Protein AF-A0A0H3WTI4-F1 (afdb_monomer)

pLDDT: mean 83.19, std 16.56, range [25.73, 97.19]

Secondary structure (DSSP, 8-state):
------SS--SSS---S---S--S-EEEE-GGG--EEEEEEEEEEE-TT--EEEEEEEEEE---HHHHHHHHHHHHHH-HHHHTSTT-EEEEEETTEEEEEEHHHHHHHTT-HHHHHHHHHHHHHT-EEE-SSSEEEEE-S-S--SSSSEE--EEEEEE-STT--HHHHHHHHHHH-EEEE-EEEEEEETTEEEEEEESS-SSEEEETTTEEEETT-EEEE-TT--S--EE--TTTEEE----

Organism: NCBI:txid656179

Foldseek 3Di:
DDDDWDDADPQAFDDPDPDDDDSHFQEDADQLFAKAWDWKWWAWDADPVRWIKIKIKTKMFGRFLLSVLVVQVVVLVVCVVQVVFQAKWKWKDFWSGTDTDGNVVSCQLSVDSVSVQVSQQVSQQSDKGDQPDFWIKGFDGRQDPDRDRMGITMIMTGTPDPPDDLVNSLSSQLSVQKTWGWTWMWIDDPPDRIHIHISADSAWECDVNRGTDGFFTKMFGSNPPDNDTDMDDPVRIDGRHHD

Radius of gyration: 18.24 Å; Cα contacts (8 Å, |Δi|>4): 514; chains: 1; bounding box: 46×40×50 Å

Nearest PDB structures (foldseek):
  7cxv-assembly1_B-2  TM=5.991E-01  e=2.637E+00  Saccharothrix mutabilis subsp. capreolus
  5zlz-assembly1_I  TM=3.098E-01  e=1.586E+00  Homo sapiens
  7wh3-assembly1_A  TM=2.129E-01  e=7.292E+00  Homo sapiens
  1zup-assembly1_B  TM=2.269E-01  e=4.385E+00  Thermotoga maritima
  1zup-assembly1_A  TM=1.344E-01  e=2.103E+00  Thermotoga maritima

Mean predicted aligned error: 7.22 Å

Sequence (243 aa):
MNGREAVTTKYWLRHESGEKEDDEAELINDPRLAGSFIDGAISTRRTPNDLIFADVRMEMLVARAEKTIAVAQSLREQYPDYANHPDFFMTFVYERMGLPVNGVNLDQMFSSPGAFLDNINFLWNEYRVGLGYYYQMASTKAILETFDNEATPHWSFMQVQEGASEQDMIEAVRSRQYILMHQAIGVMAPGLKMKLHTSGGDYYINHPEFGHIPGGLTYVDLRSWNGETRDFTKADVRKVDAM

Structure (mmCIF, N/CA/C/O backbone):
data_AF-A0A0H3WTI4-F1
#
_entry.id   AF-A0A0H3WTI4-F1
#
loop_
_atom_site.group_PDB
_atom_site.id
_atom_site.type_symbol
_atom_site.label_atom_id
_atom_site.label_alt_id
_atom_site.label_comp_id
_atom_site.label_asym_id
_atom_site.label_entity_id
_atom_site.label_seq_id
_atom_site.pdbx_PDB_ins_code
_atom_site.Cartn_x
_atom_site.Cartn_y
_atom_site.Cartn_z
_atom_site.occupancy
_atom_site.B_iso_or_equiv
_atom_site.auth_seq_id
_atom_site.auth_comp_id
_atom_site.auth_asym_id
_atom_site.auth_atom_id
_atom_site.pdbx_PDB_model_num
ATOM 1 N N . MET A 1 1 ? -30.136 -4.048 -2.741 1.00 26.05 1 MET A N 1
ATOM 2 C CA . MET A 1 1 ? -29.586 -3.124 -3.758 1.00 26.05 1 MET A CA 1
ATOM 3 C C . MET A 1 1 ? -28.085 -3.096 -3.577 1.00 26.05 1 MET A C 1
ATOM 5 O O . MET A 1 1 ? -27.629 -2.885 -2.462 1.00 26.05 1 MET A O 1
ATOM 9 N N . ASN A 1 2 ? -27.363 -3.420 -4.646 1.00 25.73 2 ASN A N 1
ATOM 10 C CA . ASN A 1 2 ? -25.933 -3.712 -4.646 1.00 25.73 2 ASN A CA 1
ATOM 11 C C . ASN A 1 2 ? -25.120 -2.452 -4.331 1.00 25.73 2 ASN A C 1
ATOM 13 O O . ASN A 1 2 ? -25.182 -1.476 -5.081 1.00 25.73 2 ASN A O 1
ATOM 17 N N . GLY A 1 3 ? -24.374 -2.482 -3.225 1.00 27.22 3 GLY A N 1
ATOM 18 C CA . GLY A 1 3 ? -23.384 -1.462 -2.906 1.00 27.22 3 GLY A CA 1
ATOM 19 C C . GLY A 1 3 ? -22.296 -1.484 -3.972 1.00 27.22 3 GLY A C 1
ATOM 20 O O . GLY A 1 3 ? -21.630 -2.499 -4.166 1.00 27.22 3 GLY A O 1
ATOM 21 N N . ARG A 1 4 ? -22.153 -0.379 -4.706 1.00 30.39 4 ARG A N 1
ATOM 22 C CA . ARG A 1 4 ? -21.010 -0.164 -5.591 1.00 30.39 4 ARG A CA 1
ATOM 23 C C . ARG A 1 4 ? -19.761 -0.089 -4.719 1.00 30.39 4 ARG A C 1
ATOM 25 O O . ARG A 1 4 ? -19.525 0.918 -4.063 1.00 30.39 4 ARG A O 1
ATOM 32 N N . GLU A 1 5 ? -18.989 -1.167 -4.706 1.00 35.56 5 GLU A N 1
ATOM 33 C CA . GLU A 1 5 ? -17.585 -1.123 -4.310 1.00 35.56 5 GLU A CA 1
ATOM 34 C C . GLU A 1 5 ? -16.838 -0.076 -5.141 1.00 35.56 5 GLU A C 1
ATOM 36 O O . GLU A 1 5 ? -17.125 0.099 -6.330 1.00 35.56 5 GLU A O 1
ATOM 41 N N . ALA A 1 6 ? -15.878 0.596 -4.510 1.00 33.88 6 ALA A N 1
ATOM 42 C CA . ALA A 1 6 ? -15.072 1.634 -5.128 1.00 33.88 6 ALA A CA 1
ATOM 43 C C . ALA A 1 6 ? -14.446 1.167 -6.455 1.00 33.88 6 ALA A C 1
ATOM 45 O O . ALA A 1 6 ? -13.897 0.069 -6.580 1.00 33.88 6 ALA A O 1
ATOM 46 N N . VAL A 1 7 ? -14.565 2.036 -7.456 1.00 36.88 7 VAL A N 1
ATOM 47 C CA . VAL A 1 7 ? -13.944 1.929 -8.775 1.00 36.88 7 VAL A CA 1
ATOM 48 C C . VAL A 1 7 ? -12.554 2.555 -8.670 1.00 36.88 7 VAL A C 1
ATOM 50 O O . VAL A 1 7 ? -12.352 3.670 -9.123 1.00 36.88 7 VAL A O 1
ATOM 53 N N . THR A 1 8 ? -11.614 1.852 -8.039 1.00 34.62 8 THR A N 1
ATOM 54 C CA . THR A 1 8 ? -10.167 2.090 -8.189 1.00 34.62 8 THR A CA 1
ATOM 55 C C . THR A 1 8 ? -9.409 0.867 -7.666 1.00 34.62 8 THR A C 1
ATOM 57 O O . THR A 1 8 ? -9.433 0.541 -6.485 1.00 34.62 8 THR A O 1
ATOM 60 N N . THR A 1 9 ? -8.812 0.147 -8.617 1.00 37.41 9 THR A N 1
ATOM 61 C CA . THR A 1 9 ? -7.956 -1.047 -8.490 1.00 37.41 9 THR A CA 1
ATOM 62 C C . THR A 1 9 ? -8.565 -2.285 -7.821 1.00 37.41 9 THR A C 1
ATOM 64 O O . THR A 1 9 ? -8.111 -2.772 -6.791 1.00 37.41 9 THR A O 1
ATOM 67 N N . LYS A 1 10 ? -9.537 -2.886 -8.515 1.00 41.91 10 LYS A N 1
ATOM 68 C CA . LYS A 1 10 ? -10.051 -4.244 -8.259 1.00 41.91 10 LYS A CA 1
ATOM 69 C C . LYS A 1 10 ? -9.268 -5.376 -8.949 1.00 41.91 10 LYS A C 1
ATOM 71 O O . LYS A 1 10 ? -9.747 -6.500 -8.977 1.00 41.91 10 LYS A O 1
ATOM 76 N N . TYR A 1 11 ? -8.089 -5.111 -9.510 1.00 42.81 11 TYR A N 1
ATOM 77 C CA . TYR A 1 11 ? -7.438 -6.073 -10.411 1.00 42.81 11 TYR A CA 1
ATOM 78 C C . TYR A 1 11 ? -6.665 -7.213 -9.728 1.00 42.81 11 TYR A C 1
ATOM 80 O O . TYR A 1 11 ? -6.433 -8.222 -10.373 1.00 42.81 11 TYR A O 1
ATOM 88 N N . TRP A 1 12 ? -6.296 -7.102 -8.445 1.00 42.56 12 TRP A N 1
ATOM 89 C CA . TRP A 1 12 ? -5.323 -8.039 -7.848 1.00 42.56 12 TRP A CA 1
ATOM 90 C C . TRP A 1 12 ? -5.841 -8.875 -6.673 1.00 42.56 12 TRP A C 1
ATOM 92 O O . TRP A 1 12 ? -5.170 -9.813 -6.263 1.00 42.56 12 TRP A O 1
ATOM 102 N N . LEU A 1 13 ? -7.001 -8.536 -6.092 1.00 39.81 13 LEU A N 1
ATOM 103 C CA . LEU A 1 13 ? -7.432 -9.098 -4.797 1.00 39.81 13 LEU A CA 1
ATOM 104 C C . LEU A 1 13 ? -8.893 -9.570 -4.737 1.00 39.81 13 LEU A C 1
ATOM 106 O O . LEU A 1 13 ? -9.380 -9.894 -3.656 1.00 39.81 13 LEU A O 1
ATOM 110 N N . ARG A 1 14 ? -9.602 -9.653 -5.871 1.00 38.50 14 ARG A N 1
ATOM 111 C CA . ARG A 1 14 ? -10.904 -10.338 -5.940 1.00 38.50 14 ARG A CA 1
ATOM 112 C C . ARG A 1 14 ? -10.985 -11.284 -7.131 1.00 38.50 14 ARG A C 1
ATOM 114 O O . ARG A 1 14 ? -11.235 -10.866 -8.255 1.00 38.50 14 ARG A O 1
ATOM 121 N N . HIS A 1 15 ? -10.897 -12.574 -6.826 1.00 37.62 15 HIS A N 1
ATOM 122 C CA . HIS A 1 15 ? -11.603 -13.609 -7.569 1.00 37.62 15 HIS A CA 1
ATOM 123 C C . HIS A 1 15 ? -13.108 -13.459 -7.299 1.00 37.62 15 HIS A C 1
ATOM 125 O O . HIS A 1 15 ? -13.590 -13.895 -6.259 1.00 37.62 15 HIS A O 1
ATOM 131 N N . GLU A 1 16 ? -13.858 -12.861 -8.224 1.00 33.47 16 GLU A N 1
ATOM 132 C CA . GLU A 1 16 ? -15.328 -13.002 -8.268 1.00 33.47 16 GLU A CA 1
ATOM 133 C C . GLU A 1 16 ? -15.874 -13.247 -9.688 1.00 33.47 16 GLU A C 1
ATOM 135 O O . GLU A 1 16 ? -17.064 -13.078 -9.946 1.00 33.47 16 GLU A O 1
ATOM 140 N N . SER A 1 17 ? -15.047 -13.732 -10.614 1.00 33.94 17 SER A N 1
ATOM 141 C CA . SER A 1 17 ? -15.527 -14.312 -11.871 1.00 33.94 17 SER A CA 1
ATOM 142 C C . SER A 1 17 ? -14.872 -15.667 -12.080 1.00 33.94 17 SER A C 1
ATOM 144 O O . SER A 1 17 ? -13.652 -15.778 -12.127 1.00 33.94 17 SER A O 1
ATOM 146 N N . GLY A 1 18 ? -15.702 -16.708 -12.141 1.00 31.86 18 GLY A N 1
ATOM 147 C CA . GLY A 1 18 ? -15.306 -18.105 -12.295 1.00 31.86 18 GLY A CA 1
ATOM 148 C C . GLY A 1 18 ? -14.770 -18.464 -13.682 1.00 31.86 18 GLY A C 1
ATOM 149 O O . GLY A 1 18 ? -15.210 -19.460 -14.250 1.00 31.86 18 GLY A O 1
ATOM 150 N N . GLU A 1 19 ? -13.822 -17.692 -14.204 1.00 32.91 19 GLU A N 1
ATOM 151 C CA . GLU A 1 19 ? -12.951 -18.127 -15.293 1.00 32.91 19 GLU A CA 1
ATOM 152 C C . GLU A 1 19 ? -11.635 -18.607 -14.675 1.00 32.91 19 GLU A C 1
ATOM 154 O O . GLU A 1 19 ? -11.004 -17.929 -13.866 1.00 32.91 19 GLU A O 1
ATOM 159 N N . LYS A 1 20 ? -11.324 -19.874 -14.943 1.00 37.66 20 LYS A N 1
ATOM 160 C CA . LYS A 1 20 ? -10.177 -20.595 -14.403 1.00 37.66 20 LYS A CA 1
ATOM 161 C C . LYS A 1 20 ? -8.982 -20.408 -15.338 1.00 37.66 20 LYS A C 1
ATOM 163 O O . LYS A 1 20 ? -9.140 -20.621 -16.534 1.00 37.66 20 LYS A O 1
ATOM 168 N N . GLU A 1 21 ? -7.831 -20.171 -14.707 1.00 37.53 21 GLU A N 1
ATOM 169 C CA . GLU A 1 21 ? -6.447 -20.292 -15.202 1.00 37.53 21 GLU A CA 1
ATOM 170 C C . GLU A 1 21 ? -5.834 -19.031 -15.870 1.00 37.53 21 GLU A C 1
ATOM 172 O O . GLU A 1 21 ? -6.265 -18.611 -16.936 1.00 37.53 21 GLU A O 1
ATOM 177 N N . ASP A 1 22 ? -4.777 -18.499 -15.214 1.00 42.22 22 ASP A N 1
ATOM 178 C CA . ASP A 1 22 ? -3.713 -17.570 -15.681 1.00 42.22 22 ASP A CA 1
ATOM 179 C C . ASP A 1 22 ? -3.732 -16.031 -15.421 1.00 42.22 22 ASP A C 1
ATOM 181 O O . ASP A 1 22 ? -2.954 -15.308 -16.043 1.00 42.22 22 ASP A O 1
ATOM 185 N N . ASP A 1 23 ? -4.455 -15.510 -14.418 1.00 53.94 23 ASP A N 1
ATOM 186 C CA . ASP A 1 23 ? -4.454 -14.055 -14.088 1.00 53.94 23 ASP A CA 1
ATOM 187 C C . ASP A 1 23 ? -3.520 -13.611 -12.931 1.00 53.94 23 ASP A C 1
ATOM 189 O O . ASP A 1 23 ? -3.558 -12.463 -12.479 1.00 53.94 23 ASP A O 1
ATOM 193 N N . GLU A 1 24 ? -2.646 -14.484 -12.428 1.00 68.06 24 GLU A N 1
ATOM 194 C CA . GLU A 1 24 ? -1.677 -14.109 -11.385 1.00 68.06 24 GLU A CA 1
ATOM 195 C C . GLU A 1 24 ? -0.446 -13.413 -11.987 1.00 68.06 24 GLU A C 1
ATOM 197 O O . GLU A 1 24 ? 0.113 -13.869 -12.986 1.00 68.06 24 GLU A O 1
ATOM 202 N N . ALA A 1 25 ? 0.029 -12.324 -11.371 1.00 81.88 25 ALA A N 1
ATOM 203 C CA . ALA A 1 25 ? 1.293 -11.715 -11.781 1.00 81.88 25 ALA A CA 1
ATOM 204 C C . ALA A 1 25 ? 2.462 -12.678 -11.519 1.00 81.88 25 ALA A C 1
ATOM 206 O O . ALA A 1 25 ? 2.526 -13.361 -10.508 1.00 81.88 25 ALA A O 1
ATOM 207 N N . GLU A 1 26 ? 3.450 -12.712 -12.401 1.00 90.81 26 GLU A N 1
ATOM 208 C CA . GLU A 1 26 ? 4.740 -13.311 -12.074 1.00 90.81 26 GLU A CA 1
ATOM 209 C C . GLU A 1 26 ? 5.409 -12.473 -10.975 1.00 90.81 26 GLU A C 1
ATOM 211 O O . GLU A 1 26 ? 5.764 -11.311 -11.200 1.00 90.81 26 GLU A O 1
ATOM 216 N N . LEU A 1 27 ? 5.550 -13.048 -9.778 1.00 90.50 27 LEU A N 1
ATOM 217 C CA . LEU A 1 27 ? 6.219 -12.394 -8.659 1.00 90.50 27 LEU A CA 1
ATOM 218 C C . LEU A 1 27 ? 7.727 -12.526 -8.785 1.00 90.50 27 LEU A C 1
ATOM 220 O O . LEU A 1 27 ? 8.260 -13.607 -9.015 1.00 90.50 27 LEU A O 1
ATOM 224 N N . ILE A 1 28 ? 8.413 -11.411 -8.582 1.00 93.88 28 ILE A N 1
ATOM 225 C CA . ILE A 1 28 ? 9.867 -11.346 -8.586 1.00 93.88 28 ILE A CA 1
ATOM 226 C C . ILE A 1 28 ? 10.272 -10.639 -7.300 1.00 93.88 28 ILE A C 1
ATOM 228 O O . ILE A 1 28 ? 9.919 -9.479 -7.085 1.00 93.88 28 ILE A O 1
ATOM 232 N N . ASN A 1 29 ? 10.997 -11.329 -6.422 1.00 92.75 29 ASN A N 1
ATOM 233 C CA . ASN A 1 29 ? 11.579 -10.681 -5.255 1.00 92.75 29 ASN A CA 1
ATOM 234 C C . ASN A 1 29 ? 12.624 -9.666 -5.730 1.00 92.75 29 ASN A C 1
ATOM 236 O O . ASN A 1 29 ? 13.602 -10.035 -6.383 1.00 92.75 29 ASN A O 1
ATOM 240 N N . ASP A 1 30 ? 12.425 -8.396 -5.385 1.00 94.06 30 ASP A N 1
ATOM 241 C CA . ASP A 1 30 ? 13.381 -7.338 -5.686 1.00 94.06 30 ASP A CA 1
ATOM 242 C C . ASP A 1 30 ? 13.909 -6.724 -4.382 1.00 94.06 30 ASP A C 1
ATOM 244 O O . ASP A 1 30 ? 13.257 -5.862 -3.781 1.00 94.06 30 ASP A O 1
ATOM 248 N N . PRO A 1 31 ? 15.126 -7.103 -3.941 1.00 89.88 31 PRO A N 1
ATOM 249 C CA . PRO A 1 31 ? 15.744 -6.561 -2.731 1.00 89.88 31 PRO A CA 1
ATOM 250 C C . PRO A 1 31 ? 15.907 -5.037 -2.750 1.00 89.88 31 PRO A C 1
ATOM 252 O O . PRO A 1 31 ? 16.092 -4.409 -1.704 1.00 89.88 31 PRO A O 1
ATOM 255 N N . ARG A 1 32 ? 15.842 -4.398 -3.926 1.00 92.56 32 ARG A N 1
ATOM 256 C CA . ARG A 1 32 ? 15.880 -2.937 -4.040 1.00 92.56 32 ARG A CA 1
ATOM 257 C C . ARG A 1 32 ? 14.624 -2.294 -3.446 1.00 92.56 32 ARG A C 1
ATOM 259 O O . ARG A 1 32 ? 14.723 -1.146 -3.017 1.00 92.56 32 ARG A O 1
ATOM 266 N N . LEU A 1 33 ? 13.514 -3.021 -3.360 1.00 90.81 33 LEU A N 1
ATOM 267 C CA . LEU A 1 33 ? 12.232 -2.572 -2.811 1.00 90.81 33 LEU A CA 1
ATOM 268 C C . LEU A 1 33 ? 11.988 -3.067 -1.380 1.00 90.81 33 LEU A C 1
ATOM 270 O O . LEU A 1 33 ? 10.887 -2.913 -0.866 1.00 90.81 33 LEU A O 1
ATOM 274 N N . ALA A 1 34 ? 12.989 -3.668 -0.727 1.00 84.19 34 ALA A N 1
ATOM 275 C CA . ALA A 1 34 ? 12.849 -4.147 0.642 1.00 84.19 34 ALA A CA 1
ATOM 276 C C . ALA A 1 34 ? 12.345 -3.033 1.576 1.00 84.19 34 ALA A C 1
ATOM 278 O O . ALA A 1 34 ? 12.888 -1.925 1.593 1.00 84.19 34 ALA A O 1
ATOM 279 N N . GLY A 1 35 ? 11.326 -3.366 2.364 1.00 81.94 35 GLY A N 1
ATOM 280 C CA . GLY A 1 35 ? 10.704 -2.472 3.326 1.00 81.94 35 GLY A CA 1
ATOM 281 C C . GLY A 1 35 ? 10.396 -3.187 4.633 1.00 81.94 35 GLY A C 1
ATOM 282 O O . GLY A 1 35 ? 10.358 -4.418 4.692 1.00 81.94 35 GLY A O 1
ATOM 283 N N . SER A 1 36 ? 10.196 -2.420 5.699 1.00 85.62 36 SER A N 1
ATOM 284 C CA . SER A 1 36 ? 9.897 -2.966 7.025 1.00 85.62 36 SER A CA 1
ATOM 285 C C . SER A 1 36 ? 9.077 -1.994 7.854 1.00 85.62 36 SER A C 1
ATOM 287 O O . SER A 1 36 ? 9.247 -0.786 7.735 1.00 85.62 36 SER A O 1
ATOM 289 N N . PHE A 1 37 ? 8.245 -2.521 8.745 1.00 88.81 37 PHE A N 1
ATOM 290 C CA . PHE A 1 37 ? 7.564 -1.720 9.759 1.00 88.81 37 PHE A CA 1
ATOM 291 C C . PHE A 1 37 ? 8.565 -0.971 10.651 1.00 88.81 37 PHE A C 1
ATOM 293 O O . PHE A 1 37 ? 9.556 -1.568 11.084 1.00 88.81 37 PHE A O 1
ATOM 300 N N . ILE A 1 38 ? 8.280 0.297 10.947 1.00 91.50 38 ILE A N 1
ATOM 301 C CA . ILE A 1 38 ? 9.016 1.107 11.924 1.00 91.50 38 ILE A CA 1
ATOM 302 C C . ILE A 1 38 ? 8.147 1.307 13.160 1.00 91.50 38 ILE A C 1
ATOM 304 O O . ILE A 1 38 ? 8.499 0.843 14.244 1.00 91.50 38 ILE A O 1
ATOM 308 N N . ASP A 1 39 ? 7.008 1.969 12.972 1.00 93.12 39 ASP A N 1
ATOM 309 C CA . ASP A 1 39 ? 6.106 2.390 14.035 1.00 93.12 39 ASP A CA 1
ATOM 310 C C . ASP A 1 39 ? 4.680 2.576 13.493 1.00 93.12 39 ASP A C 1
ATOM 312 O O . ASP A 1 39 ? 4.436 2.591 12.285 1.00 93.12 39 ASP A O 1
ATOM 316 N N . GLY A 1 40 ? 3.704 2.700 14.380 1.00 94.31 40 GLY A N 1
ATOM 317 C CA . GLY A 1 40 ? 2.340 3.026 14.008 1.00 94.31 40 GLY A CA 1
ATOM 318 C C . GLY A 1 40 ? 1.422 3.078 15.214 1.00 94.31 40 GLY A C 1
ATOM 319 O O . GLY A 1 40 ? 1.765 2.638 16.306 1.00 94.31 40 GLY A O 1
ATOM 320 N N . ALA A 1 41 ? 0.228 3.611 15.006 1.00 96.38 41 ALA A N 1
ATOM 321 C CA . ALA A 1 41 ? -0.771 3.735 16.051 1.00 96.38 41 ALA A CA 1
ATOM 322 C C . ALA A 1 41 ? -2.178 3.665 15.469 1.00 96.38 41 ALA A C 1
ATOM 324 O O . ALA A 1 41 ? -2.416 4.023 14.311 1.00 96.38 41 ALA A O 1
ATOM 325 N N . ILE A 1 42 ? -3.118 3.266 16.318 1.00 97.19 42 ILE A N 1
ATOM 326 C CA . ILE A 1 42 ? -4.547 3.419 16.080 1.00 97.19 42 ILE A CA 1
ATOM 327 C C . ILE A 1 42 ? -5.125 4.333 17.154 1.00 97.19 42 ILE A C 1
ATOM 329 O O . ILE A 1 42 ? -4.858 4.181 18.347 1.00 97.19 42 ILE A O 1
ATOM 333 N N . SER A 1 43 ? -5.906 5.312 16.721 1.00 96.06 43 SER A N 1
ATOM 334 C CA . SER A 1 43 ? -6.545 6.278 17.609 1.00 96.06 43 SER A CA 1
ATOM 335 C C . SER A 1 43 ? -8.015 6.419 17.279 1.00 96.06 43 SER A C 1
ATOM 337 O O . SER A 1 43 ? -8.416 6.331 16.123 1.00 96.06 43 SER A O 1
ATOM 339 N N . THR A 1 44 ? -8.820 6.654 18.304 1.00 94.38 44 THR A N 1
ATOM 340 C CA . THR A 1 44 ? -10.246 6.939 18.158 1.00 94.38 44 THR A CA 1
ATOM 341 C C . THR A 1 44 ? -10.496 8.415 18.380 1.00 94.38 44 THR A C 1
ATOM 343 O O . THR A 1 44 ? -9.997 8.988 19.351 1.00 94.38 44 THR A O 1
ATOM 346 N N . ARG A 1 45 ? -11.327 9.032 17.543 1.00 92.19 45 ARG A N 1
ATOM 347 C CA . ARG A 1 45 ? -11.782 10.407 17.766 1.00 92.19 45 ARG A CA 1
ATOM 348 C C . ARG A 1 45 ? -13.270 10.550 17.506 1.00 92.19 45 ARG A C 1
ATOM 350 O O . ARG A 1 45 ? -13.824 9.923 16.607 1.00 92.19 45 ARG A O 1
ATOM 357 N N . ARG A 1 46 ? -13.893 11.444 18.269 1.00 90.12 46 ARG A N 1
ATOM 358 C CA . ARG A 1 46 ? -15.260 11.914 18.039 1.00 90.12 46 ARG A CA 1
ATOM 359 C C . ARG A 1 46 ? -15.215 13.340 17.514 1.00 90.12 46 ARG A C 1
ATOM 361 O O . ARG A 1 46 ? -14.425 14.159 17.982 1.00 90.12 46 ARG A O 1
ATOM 368 N N . THR A 1 47 ? -16.031 13.632 16.513 1.00 87.25 4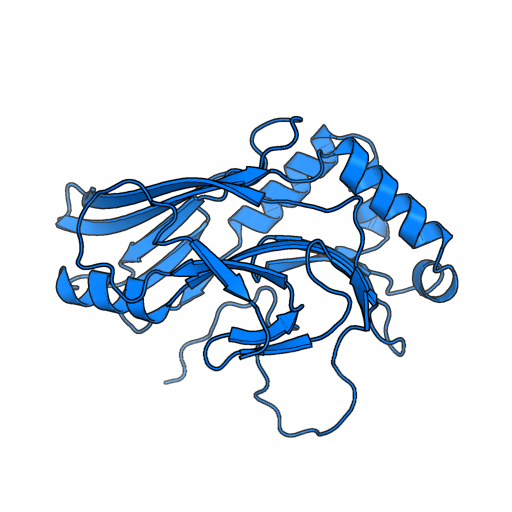7 THR A N 1
ATOM 369 C CA . THR A 1 47 ? -16.202 15.008 16.020 1.00 87.25 47 THR A CA 1
ATOM 370 C C . THR A 1 47 ? -17.206 15.771 16.888 1.00 87.25 47 THR A C 1
ATOM 372 O O . THR A 1 47 ? -17.946 15.148 17.647 1.00 87.25 47 THR A O 1
ATOM 375 N N . PRO A 1 48 ? -17.303 17.109 16.759 1.00 86.56 48 PRO A N 1
ATOM 376 C CA . PRO A 1 48 ? -18.331 17.888 17.454 1.00 86.56 48 PRO A CA 1
ATOM 377 C C . PRO A 1 48 ? -19.777 17.443 17.170 1.00 86.56 48 PRO A C 1
ATOM 379 O O . PRO A 1 48 ? -20.654 17.698 17.986 1.00 86.56 48 PRO A O 1
ATOM 382 N N . ASN A 1 49 ? -20.013 16.754 16.047 1.00 85.31 49 ASN A N 1
ATOM 383 C CA . ASN A 1 49 ? -21.318 16.205 15.660 1.00 85.31 49 ASN A CA 1
ATOM 384 C C . ASN A 1 49 ? -21.497 14.736 16.098 1.00 85.31 49 ASN A C 1
ATOM 386 O O . ASN A 1 49 ? -22.294 14.016 15.508 1.00 85.31 49 ASN A O 1
ATOM 390 N N . ASP A 1 50 ? -20.703 14.274 17.068 1.00 85.25 50 ASP A N 1
ATOM 391 C CA . ASP A 1 50 ? -20.680 12.905 17.609 1.00 85.25 50 ASP A CA 1
ATOM 392 C C . ASP A 1 50 ? -20.402 11.785 16.586 1.00 85.25 50 ASP A C 1
ATOM 394 O O . ASP A 1 50 ? -20.602 10.606 16.862 1.00 85.25 50 ASP A O 1
ATOM 398 N N . LEU A 1 51 ? -19.871 12.127 15.406 1.00 88.69 51 LEU A N 1
ATOM 399 C CA . LEU A 1 51 ? -19.385 11.119 14.460 1.00 88.69 51 LEU A CA 1
ATOM 400 C C . LEU A 1 51 ? -18.097 10.485 14.990 1.00 88.69 51 LEU A C 1
ATOM 402 O O . LEU A 1 51 ? -17.171 11.213 15.377 1.00 88.69 51 LEU A O 1
ATOM 406 N N . ILE A 1 52 ? -18.033 9.155 14.956 1.00 90.19 52 ILE A N 1
ATOM 407 C CA . ILE A 1 52 ? -16.931 8.351 15.498 1.00 90.19 52 ILE A CA 1
ATOM 408 C C . ILE A 1 52 ? -16.000 7.921 14.362 1.00 90.19 52 ILE A C 1
ATOM 410 O O . ILE A 1 52 ? -16.452 7.414 13.335 1.00 90.19 52 ILE A O 1
ATOM 414 N N . PHE A 1 53 ? -14.695 8.101 14.563 1.00 93.75 53 PHE A N 1
ATOM 415 C CA . PHE A 1 53 ? -13.644 7.702 13.631 1.00 93.75 53 PHE A CA 1
ATOM 416 C C . PHE A 1 53 ? -12.587 6.864 14.343 1.00 93.75 53 PHE A C 1
ATOM 418 O O . PHE A 1 53 ? -12.257 7.137 15.500 1.00 93.75 53 PHE A O 1
ATOM 425 N N . ALA A 1 54 ? -11.997 5.925 13.606 1.00 96.44 54 ALA A N 1
ATOM 426 C CA . ALA A 1 54 ? -10.713 5.331 13.953 1.00 96.44 54 ALA A CA 1
ATOM 427 C C . ALA A 1 54 ? -9.676 5.757 12.912 1.00 96.44 54 ALA A C 1
ATOM 429 O O . ALA A 1 54 ? -9.895 5.576 11.719 1.00 96.44 54 ALA A O 1
ATOM 430 N N . ASP A 1 55 ? -8.557 6.321 13.342 1.00 95.94 55 ASP A N 1
ATOM 431 C CA . ASP A 1 55 ? -7.452 6.699 12.470 1.00 95.94 55 ASP A CA 1
ATOM 432 C C . ASP A 1 55 ? -6.278 5.756 12.717 1.00 95.94 55 ASP A C 1
ATOM 434 O O . ASP A 1 55 ? -5.825 5.602 13.854 1.00 95.94 55 ASP A O 1
ATOM 438 N N . VAL A 1 56 ? -5.782 5.147 11.644 1.00 94.62 56 VAL A N 1
ATOM 439 C CA . VAL A 1 56 ? -4.584 4.312 11.643 1.00 94.62 56 VAL A CA 1
ATOM 440 C C . VAL A 1 56 ? -3.457 5.080 10.973 1.00 94.62 56 VAL A C 1
ATOM 442 O O . VAL A 1 56 ? -3.560 5.461 9.805 1.00 94.62 56 VAL A O 1
ATOM 445 N N . ARG A 1 57 ? -2.366 5.275 11.710 1.00 94.00 57 ARG A N 1
ATOM 446 C CA . ARG A 1 57 ? -1.080 5.732 11.182 1.00 94.00 57 ARG A CA 1
ATOM 447 C C . ARG A 1 57 ? -0.123 4.558 11.166 1.00 94.00 57 ARG A C 1
ATOM 449 O O . ARG A 1 57 ? -0.001 3.848 12.160 1.00 94.00 57 ARG A O 1
ATOM 456 N N . MET A 1 58 ? 0.603 4.427 10.074 1.00 91.38 58 MET A N 1
ATOM 457 C CA . MET A 1 58 ? 1.720 3.508 9.953 1.00 91.38 58 MET A CA 1
ATOM 458 C C . MET A 1 58 ? 2.940 4.264 9.458 1.00 91.38 58 MET A C 1
ATOM 460 O O . MET A 1 58 ? 2.811 5.257 8.751 1.00 91.38 58 MET A O 1
ATOM 464 N N . GLU A 1 59 ? 4.108 3.766 9.814 1.00 91.44 59 GLU A N 1
ATOM 465 C CA . GLU A 1 59 ? 5.400 4.224 9.343 1.00 91.44 59 GLU A CA 1
ATOM 466 C C . GLU A 1 59 ? 6.213 2.994 8.954 1.00 91.44 59 GLU A C 1
ATOM 468 O O . GLU A 1 59 ? 6.339 2.025 9.714 1.00 91.44 59 GLU A O 1
ATOM 473 N N . MET A 1 60 ? 6.717 2.995 7.728 1.00 89.75 60 MET A N 1
ATOM 474 C CA . MET A 1 60 ? 7.464 1.874 7.183 1.00 89.75 60 MET A CA 1
ATOM 475 C C . MET A 1 60 ? 8.648 2.356 6.360 1.00 89.75 60 MET A C 1
ATOM 477 O O . MET A 1 60 ? 8.546 3.320 5.605 1.00 89.75 60 MET A O 1
ATOM 481 N N . LEU A 1 61 ? 9.756 1.626 6.460 1.00 90.00 61 LEU A N 1
ATOM 482 C CA . LEU A 1 61 ? 10.866 1.777 5.538 1.00 90.00 61 LEU A CA 1
ATOM 483 C C . LEU A 1 61 ? 10.419 1.324 4.151 1.00 90.00 61 LEU A C 1
ATOM 485 O O . LEU A 1 61 ? 9.843 0.243 4.002 1.00 90.00 61 LEU A O 1
ATOM 489 N N . VAL A 1 62 ? 10.722 2.136 3.148 1.00 90.75 62 VAL A N 1
ATOM 490 C CA . VAL A 1 62 ? 10.497 1.863 1.724 1.00 90.75 62 VAL A CA 1
ATOM 491 C C . VAL A 1 62 ? 11.703 2.318 0.910 1.00 90.75 62 VAL A C 1
ATOM 493 O O . VAL A 1 62 ? 12.552 3.087 1.366 1.00 90.75 62 VAL A O 1
ATOM 496 N N . ALA A 1 63 ? 11.790 1.882 -0.342 1.00 91.56 63 ALA A N 1
ATOM 497 C CA . ALA A 1 63 ? 12.684 2.510 -1.296 1.00 91.56 63 ALA A CA 1
ATOM 498 C C . ALA A 1 63 ? 12.277 3.978 -1.508 1.00 91.56 63 ALA A C 1
ATOM 500 O O . ALA A 1 63 ? 11.152 4.258 -1.926 1.00 91.56 63 ALA A O 1
ATOM 501 N N . ARG A 1 64 ? 13.226 4.898 -1.280 1.00 90.62 64 ARG A N 1
ATOM 502 C CA . ARG A 1 64 ? 13.086 6.329 -1.602 1.00 90.62 64 ARG A CA 1
ATOM 503 C C . ARG A 1 64 ? 12.685 6.557 -3.061 1.00 90.62 64 ARG A C 1
ATOM 505 O O . ARG A 1 64 ? 12.922 5.698 -3.919 1.00 90.62 64 ARG A O 1
ATOM 512 N N . ALA A 1 65 ? 12.160 7.740 -3.358 1.00 91.31 65 ALA A N 1
ATOM 513 C CA . ALA A 1 65 ? 11.669 8.105 -4.684 1.00 91.31 65 ALA A CA 1
ATOM 514 C C . ALA A 1 65 ? 12.696 7.870 -5.802 1.00 91.31 65 ALA A C 1
ATOM 516 O O . ALA A 1 65 ? 12.383 7.189 -6.774 1.00 91.31 65 ALA A O 1
ATOM 517 N N . GLU A 1 66 ? 13.946 8.323 -5.647 1.00 92.19 66 GLU A N 1
ATOM 518 C CA . GLU A 1 66 ? 14.989 8.135 -6.668 1.00 92.19 66 GLU A CA 1
ATOM 519 C C . GLU A 1 66 ? 15.255 6.657 -6.937 1.00 92.19 66 GLU A C 1
ATOM 521 O O . GLU A 1 66 ? 15.461 6.250 -8.078 1.00 92.19 66 GLU A O 1
ATOM 526 N N . LYS A 1 67 ? 15.257 5.840 -5.878 1.00 93.12 67 LYS A N 1
ATOM 527 C CA . LYS A 1 67 ? 15.495 4.401 -5.996 1.00 93.12 67 LYS A CA 1
ATOM 528 C C . LYS A 1 67 ? 14.315 3.730 -6.691 1.00 93.12 67 LYS A C 1
ATOM 530 O O . LYS A 1 67 ? 14.535 2.900 -7.562 1.00 93.12 67 LYS A O 1
ATOM 535 N N . THR A 1 68 ? 13.091 4.119 -6.349 1.00 93.56 68 THR A N 1
ATOM 536 C CA . THR A 1 68 ? 11.868 3.598 -6.970 1.00 93.56 68 THR A CA 1
ATOM 537 C C . THR A 1 68 ? 11.799 3.965 -8.454 1.00 93.56 68 THR A C 1
ATOM 539 O O . THR A 1 68 ? 11.548 3.089 -9.278 1.00 93.56 68 THR A O 1
ATOM 542 N N . ILE A 1 69 ? 12.121 5.212 -8.818 1.00 94.44 69 ILE A N 1
ATOM 543 C CA . ILE A 1 69 ? 12.226 5.663 -10.216 1.00 94.44 69 ILE A CA 1
ATOM 544 C C . ILE A 1 69 ? 13.309 4.874 -10.959 1.00 94.44 69 ILE A C 1
ATOM 546 O O . ILE A 1 69 ? 13.050 4.356 -12.041 1.00 94.44 69 ILE A O 1
ATOM 550 N N . ALA A 1 70 ? 14.504 4.733 -10.378 1.00 94.94 70 ALA A N 1
ATOM 551 C CA . ALA A 1 70 ? 15.604 4.008 -11.013 1.00 94.94 70 ALA A CA 1
ATOM 552 C C . ALA A 1 70 ? 15.277 2.522 -11.230 1.00 94.94 70 ALA A C 1
ATOM 554 O O . ALA A 1 70 ? 15.601 1.964 -12.278 1.00 94.94 70 ALA A O 1
ATOM 555 N N . VAL A 1 71 ? 14.606 1.877 -10.266 1.00 95.38 71 VAL A N 1
ATOM 556 C CA . VAL A 1 71 ? 14.083 0.515 -10.446 1.00 95.38 71 VAL A CA 1
ATOM 557 C C . VAL A 1 71 ? 13.077 0.513 -11.589 1.00 95.38 71 VAL A C 1
ATOM 559 O O . VAL A 1 71 ? 13.253 -0.254 -12.526 1.00 95.38 71 VAL A O 1
ATOM 562 N N . ALA A 1 72 ? 12.082 1.401 -11.571 1.00 95.06 72 ALA A N 1
ATOM 563 C CA . ALA A 1 72 ? 11.048 1.459 -12.599 1.00 95.06 72 ALA A CA 1
ATOM 564 C C . ALA A 1 72 ? 11.616 1.635 -14.022 1.00 95.06 72 ALA A C 1
ATOM 566 O O . ALA A 1 72 ? 11.232 0.909 -14.939 1.00 95.06 72 ALA A O 1
ATOM 567 N N . GLN A 1 73 ? 12.580 2.540 -14.194 1.00 94.38 73 GLN A N 1
ATOM 568 C CA . GLN A 1 73 ? 13.295 2.745 -15.457 1.00 94.38 73 GLN A CA 1
ATOM 569 C C . GLN A 1 73 ? 14.068 1.491 -15.880 1.00 94.38 73 GLN A C 1
ATOM 571 O O . GLN A 1 73 ? 13.932 1.042 -17.016 1.00 94.38 73 GLN A O 1
ATOM 576 N N . SER A 1 74 ? 14.793 0.864 -14.949 1.00 95.44 74 SER A N 1
ATOM 577 C CA . SER A 1 74 ? 15.496 -0.399 -15.196 1.00 95.44 74 SER A CA 1
ATOM 578 C C . SER A 1 74 ? 14.546 -1.523 -15.624 1.00 95.44 74 SER A C 1
ATOM 580 O O . SER A 1 74 ? 14.906 -2.304 -16.500 1.00 95.44 74 SER A O 1
ATOM 582 N N . LEU A 1 75 ? 13.333 -1.603 -15.063 1.00 94.31 75 LEU A N 1
ATOM 583 C CA . LEU A 1 75 ? 12.336 -2.594 -15.485 1.00 94.31 75 LEU A CA 1
ATOM 584 C C . LEU A 1 75 ? 11.818 -2.306 -16.900 1.00 94.31 75 LEU A C 1
ATOM 586 O O . LEU A 1 75 ? 11.667 -3.234 -17.691 1.00 94.31 75 LEU A O 1
ATOM 590 N N . ARG A 1 76 ? 11.583 -1.035 -17.250 1.00 91.62 76 ARG A N 1
ATOM 591 C CA . ARG A 1 76 ? 11.176 -0.635 -18.610 1.00 91.62 76 ARG A CA 1
ATOM 592 C C . ARG A 1 76 ? 12.221 -1.044 -19.654 1.00 91.62 76 ARG A C 1
ATOM 594 O O . ARG A 1 76 ? 11.852 -1.501 -20.730 1.00 91.62 76 ARG A O 1
ATOM 601 N N . GLU A 1 77 ? 13.505 -0.920 -19.327 1.00 93.62 77 GLU A N 1
ATOM 602 C CA . GLU A 1 77 ? 14.612 -1.365 -20.186 1.00 93.62 77 GLU A CA 1
ATOM 603 C C . GLU A 1 77 ? 14.743 -2.894 -20.235 1.00 93.62 77 GLU A C 1
ATOM 605 O O . GLU A 1 77 ? 15.012 -3.462 -21.293 1.00 93.62 77 GLU A O 1
ATOM 610 N N . GLN A 1 78 ? 14.535 -3.568 -19.101 1.00 95.69 78 GLN A N 1
ATOM 611 C CA . GLN A 1 78 ? 14.628 -5.025 -18.981 1.00 95.69 78 GLN A CA 1
ATOM 612 C C . GLN A 1 78 ? 13.506 -5.759 -19.731 1.00 95.69 78 GLN A C 1
ATOM 614 O O . GLN A 1 78 ? 13.717 -6.882 -20.191 1.00 95.69 78 GLN A O 1
ATOM 619 N N . TYR A 1 79 ? 12.327 -5.145 -19.857 1.00 94.81 79 TYR A N 1
ATOM 620 C CA . TYR A 1 79 ? 11.139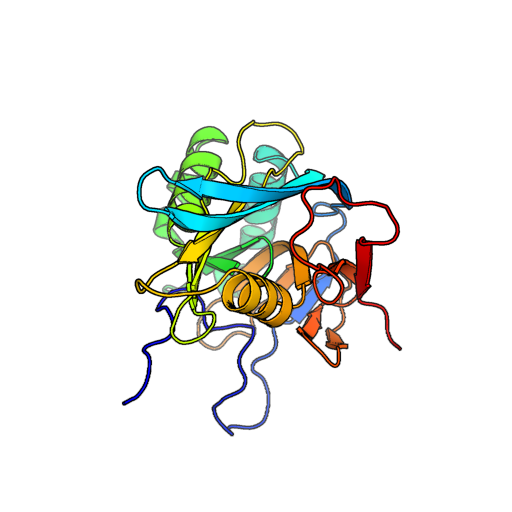 -5.744 -20.471 1.00 94.81 79 TYR A CA 1
ATOM 621 C C . TYR A 1 79 ? 10.686 -4.977 -21.726 1.00 94.81 79 TYR A C 1
ATOM 623 O O . TYR A 1 79 ? 9.587 -4.409 -21.741 1.00 94.81 79 TYR A O 1
ATOM 631 N N . PRO A 1 80 ? 11.488 -4.970 -22.810 1.00 93.69 80 PRO A N 1
ATOM 632 C CA . PRO A 1 80 ? 11.176 -4.210 -24.021 1.00 93.69 80 PRO A CA 1
ATOM 633 C C . PRO A 1 80 ? 9.878 -4.674 -24.697 1.00 93.69 80 PRO A C 1
ATOM 635 O O . PRO A 1 80 ? 9.171 -3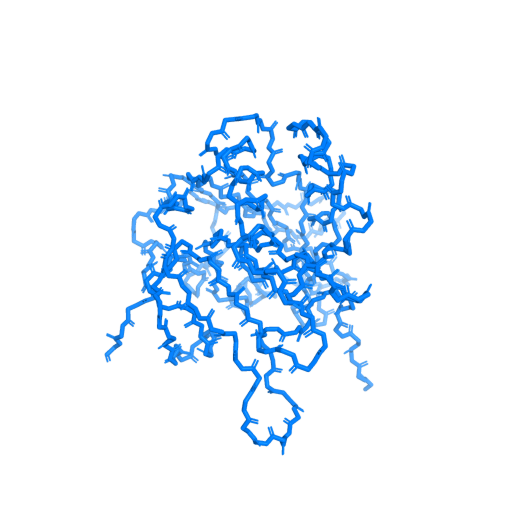.852 -25.274 1.00 93.69 80 PRO A O 1
ATOM 638 N N . ASP A 1 81 ? 9.521 -5.956 -24.579 1.00 93.06 81 ASP A N 1
ATOM 639 C CA . ASP A 1 81 ? 8.272 -6.503 -25.130 1.00 93.06 81 ASP A CA 1
ATOM 640 C C . ASP A 1 81 ? 7.023 -5.879 -24.485 1.00 93.06 81 ASP A C 1
ATOM 642 O O . ASP A 1 81 ? 5.983 -5.758 -25.128 1.00 93.06 81 ASP A O 1
ATOM 646 N N . TYR A 1 82 ? 7.139 -5.421 -23.234 1.00 92.00 82 TYR A N 1
ATOM 647 C CA . TYR A 1 82 ? 6.090 -4.676 -22.540 1.00 92.00 82 TYR A CA 1
ATOM 648 C C . TYR A 1 82 ? 6.184 -3.194 -22.891 1.00 92.00 82 TYR A C 1
ATOM 650 O O . TYR A 1 82 ? 5.190 -2.592 -23.282 1.00 92.00 82 TYR A O 1
ATOM 658 N N . ALA A 1 83 ? 7.380 -2.607 -22.779 1.00 88.12 83 ALA A N 1
ATOM 659 C CA . ALA A 1 83 ? 7.597 -1.169 -22.938 1.00 88.12 83 ALA A CA 1
ATOM 660 C C . ALA A 1 83 ? 7.289 -0.641 -24.350 1.00 88.12 83 ALA A C 1
ATOM 662 O O . ALA A 1 83 ? 6.968 0.537 -24.501 1.00 88.12 83 ALA A O 1
ATOM 663 N N . ASN A 1 84 ? 7.386 -1.496 -25.371 1.00 89.25 84 ASN A N 1
ATOM 664 C CA . ASN A 1 84 ? 7.054 -1.159 -26.756 1.00 89.25 84 ASN A CA 1
ATOM 665 C C . ASN A 1 84 ? 5.569 -1.386 -27.099 1.00 89.25 84 ASN A C 1
ATOM 667 O O . ASN A 1 84 ? 5.147 -1.052 -28.207 1.00 89.25 84 ASN A O 1
ATOM 671 N N . HIS A 1 85 ? 4.776 -1.958 -26.187 1.00 88.69 85 HIS A N 1
ATOM 672 C CA . HIS A 1 85 ? 3.346 -2.155 -26.399 1.00 88.69 85 HIS A CA 1
ATOM 673 C C . HIS A 1 85 ? 2.599 -0.806 -26.306 1.00 88.69 85 HIS A C 1
ATOM 675 O O . HIS A 1 85 ? 2.872 -0.028 -25.390 1.00 88.69 85 HIS A O 1
ATOM 681 N N . PRO A 1 86 ? 1.634 -0.506 -27.202 1.00 84.38 86 PRO A N 1
ATOM 682 C CA . PRO A 1 86 ? 0.908 0.773 -27.194 1.00 84.38 86 PRO A CA 1
ATOM 683 C C . PRO A 1 86 ? 0.136 1.030 -25.891 1.00 84.38 86 PRO A C 1
ATOM 685 O O . PRO A 1 86 ? 0.040 2.169 -25.446 1.00 84.38 86 PRO A O 1
ATOM 688 N N . ASP A 1 87 ? -0.356 -0.037 -25.260 1.00 84.69 87 ASP A N 1
ATOM 689 C CA . ASP A 1 87 ? -1.080 -0.003 -23.983 1.00 84.69 87 ASP A CA 1
ATOM 690 C C . ASP A 1 87 ? -0.210 -0.487 -22.807 1.00 84.69 87 ASP A C 1
ATOM 692 O O . ASP A 1 87 ? -0.614 -1.347 -22.024 1.00 84.69 87 ASP A O 1
ATOM 696 N N . PHE A 1 88 ? 1.029 0.001 -22.722 1.00 86.62 88 PHE A N 1
ATOM 697 C CA . PHE A 1 88 ? 1.942 -0.295 -21.616 1.00 86.62 88 PHE A CA 1
ATOM 698 C C . PHE A 1 88 ? 1.578 0.477 -20.340 1.00 86.62 88 PHE A C 1
ATOM 700 O O . PHE A 1 88 ? 1.368 1.695 -20.358 1.00 86.62 88 PHE A O 1
ATOM 707 N N . PHE A 1 89 ? 1.603 -0.226 -19.207 1.00 88.19 89 PHE A N 1
ATOM 708 C CA . PHE A 1 89 ? 1.434 0.354 -17.880 1.00 88.19 89 PHE A CA 1
ATOM 709 C C . PHE A 1 89 ? 2.563 -0.071 -16.947 1.00 88.19 89 PHE A C 1
ATOM 711 O O . PHE A 1 89 ? 2.975 -1.235 -16.922 1.00 88.19 89 PHE A O 1
ATOM 718 N N . MET A 1 90 ? 2.975 0.860 -16.090 1.00 90.62 90 MET A N 1
ATOM 719 C CA . MET A 1 90 ? 3.661 0.511 -14.851 1.00 90.62 90 MET A CA 1
ATOM 720 C C . MET A 1 90 ? 2.707 0.643 -13.678 1.00 90.62 90 MET A C 1
ATOM 722 O O . MET A 1 90 ? 1.947 1.600 -13.598 1.00 90.62 90 MET A O 1
ATOM 726 N N . THR A 1 91 ? 2.744 -0.317 -12.763 1.00 90.12 91 THR A N 1
ATOM 727 C CA . THR A 1 91 ? 1.907 -0.302 -11.561 1.00 90.12 91 THR A CA 1
ATOM 728 C C . THR A 1 91 ? 2.777 -0.087 -10.337 1.00 90.12 91 THR A C 1
ATOM 730 O O . THR A 1 91 ? 3.658 -0.895 -10.078 1.00 90.12 91 THR A O 1
ATOM 733 N N . PHE A 1 92 ? 2.520 0.956 -9.555 1.00 90.88 92 PHE A N 1
ATOM 734 C CA . PHE A 1 92 ? 3.167 1.146 -8.254 1.00 90.88 92 PHE A CA 1
ATOM 735 C C . PHE A 1 92 ? 2.249 0.620 -7.166 1.00 90.88 92 PHE A C 1
ATOM 737 O O . PHE A 1 92 ? 1.095 1.023 -7.096 1.00 90.88 92 PHE A O 1
ATOM 744 N N . VAL A 1 93 ? 2.720 -0.300 -6.337 1.00 88.44 93 VAL A N 1
ATOM 745 C CA . VAL A 1 93 ? 1.891 -0.902 -5.295 1.00 88.44 93 VAL A CA 1
ATOM 746 C C . VAL A 1 93 ? 2.328 -0.386 -3.943 1.00 88.44 93 VAL A C 1
ATOM 748 O O . VAL A 1 93 ? 3.499 -0.510 -3.586 1.00 88.44 93 VAL A O 1
ATOM 751 N N . TYR A 1 94 ? 1.357 0.135 -3.201 1.00 85.00 94 TYR A N 1
ATOM 752 C CA . TYR A 1 94 ? 1.464 0.411 -1.780 1.00 85.00 94 TYR A CA 1
ATOM 753 C C . TYR A 1 94 ? 0.291 -0.282 -1.081 1.00 85.00 94 TYR A C 1
ATOM 755 O O . TYR A 1 94 ? -0.866 -0.072 -1.444 1.00 85.00 94 TYR A O 1
ATOM 763 N N . GLU A 1 95 ? 0.580 -1.143 -0.104 1.00 80.62 95 GLU A N 1
ATOM 764 C CA . GLU A 1 95 ? -0.432 -1.991 0.550 1.00 80.62 95 GLU A CA 1
ATOM 765 C C . GLU A 1 95 ? -1.124 -2.959 -0.447 1.00 80.62 95 GLU A C 1
ATOM 767 O O . GLU A 1 95 ? -0.460 -3.777 -1.088 1.00 80.62 95 GLU A O 1
ATOM 772 N N . ARG A 1 96 ? -2.454 -2.913 -0.562 1.00 70.38 96 ARG A N 1
ATOM 773 C CA . ARG A 1 96 ? -3.291 -3.679 -1.497 1.00 70.38 96 ARG A CA 1
ATOM 774 C C . ARG A 1 96 ? -3.595 -2.850 -2.749 1.00 70.38 96 ARG A C 1
ATOM 776 O O . ARG A 1 96 ? -4.155 -3.376 -3.710 1.00 70.38 96 ARG A O 1
ATOM 783 N N . MET A 1 97 ? -3.247 -1.563 -2.749 1.00 71.88 97 MET A N 1
ATOM 784 C CA . MET A 1 97 ? -3.533 -0.648 -3.841 1.00 71.88 97 MET A CA 1
ATOM 785 C C . MET A 1 97 ? -2.432 -0.710 -4.898 1.00 71.88 97 MET A C 1
ATOM 787 O O . MET A 1 97 ? -1.302 -0.294 -4.659 1.00 71.88 97 MET A O 1
ATOM 791 N N . GLY A 1 98 ? -2.780 -1.186 -6.092 1.00 76.81 98 GLY A N 1
ATOM 792 C CA . GLY A 1 98 ? -1.979 -0.959 -7.292 1.00 76.81 98 GLY A CA 1
ATOM 793 C C . GLY A 1 98 ? -2.347 0.371 -7.947 1.00 76.81 98 GLY A C 1
ATOM 794 O O . GLY A 1 98 ? -3.525 0.678 -8.123 1.00 76.81 98 GLY A O 1
ATOM 795 N N . LEU A 1 99 ? -1.344 1.148 -8.324 1.00 78.12 99 LEU A N 1
ATOM 796 C CA . LEU A 1 99 ? -1.458 2.442 -8.986 1.00 78.12 99 LEU A CA 1
ATOM 797 C C . LEU A 1 99 ? -0.982 2.296 -10.434 1.00 78.12 99 LEU A C 1
ATOM 799 O O . LEU A 1 99 ? 0.211 2.477 -10.692 1.00 78.12 99 LEU A O 1
ATOM 803 N N . PRO A 1 100 ? -1.859 1.899 -11.374 1.00 79.88 100 PRO 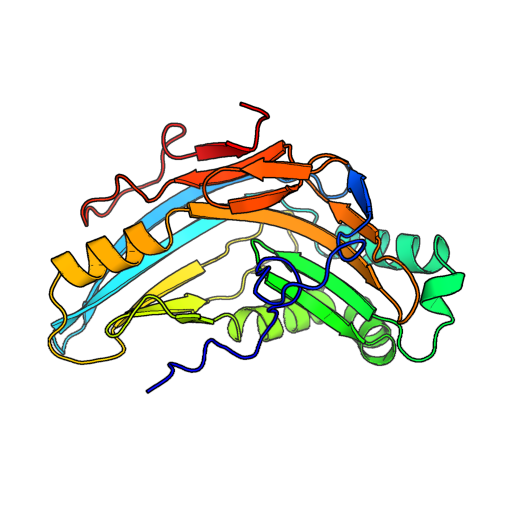A N 1
ATOM 804 C CA . PRO A 1 100 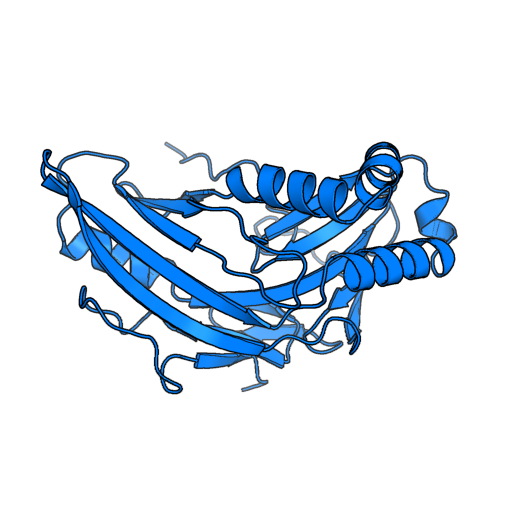? -1.481 1.767 -12.772 1.00 79.88 100 PRO A CA 1
ATOM 805 C C . PRO A 1 100 ? -1.300 3.152 -13.399 1.00 79.88 100 PRO A C 1
ATOM 807 O O . PRO A 1 100 ? -2.198 3.992 -13.373 1.00 79.88 100 PRO A O 1
ATOM 810 N N . VAL A 1 101 ? -0.139 3.375 -14.002 1.00 78.12 101 VAL A N 1
ATOM 811 C CA . VAL A 1 101 ? 0.229 4.605 -14.696 1.00 78.12 101 VAL A CA 1
ATOM 812 C C . VAL A 1 101 ? 0.594 4.246 -16.132 1.00 78.12 101 VAL A C 1
ATOM 814 O O . VAL A 1 101 ? 1.486 3.434 -16.382 1.00 78.12 101 VAL A O 1
ATOM 817 N N . ASN A 1 102 ? -0.139 4.828 -17.081 1.00 77.50 102 ASN A N 1
ATOM 818 C CA . ASN A 1 102 ? 0.096 4.635 -18.511 1.00 77.50 102 ASN A CA 1
ATOM 819 C C . ASN A 1 102 ? 1.457 5.232 -18.911 1.00 77.50 102 ASN A C 1
ATOM 821 O O . ASN A 1 102 ? 1.831 6.291 -18.403 1.00 77.50 102 ASN A O 1
ATOM 825 N N . GLY A 1 103 ? 2.153 4.582 -19.849 1.00 68.00 103 GLY A N 1
ATOM 826 C CA . GLY A 1 103 ? 3.444 4.976 -20.416 1.00 68.00 103 GLY A CA 1
ATOM 827 C C . GLY A 1 103 ? 3.666 6.479 -20.616 1.00 68.00 103 GLY A C 1
ATOM 828 O O . GLY A 1 103 ? 4.694 6.995 -20.192 1.00 68.00 103 GLY A O 1
ATOM 829 N N . VAL A 1 104 ? 2.700 7.209 -21.184 1.00 61.59 104 VAL A N 1
ATOM 830 C CA . VAL A 1 104 ? 2.839 8.662 -21.442 1.00 61.59 104 VAL A CA 1
ATOM 831 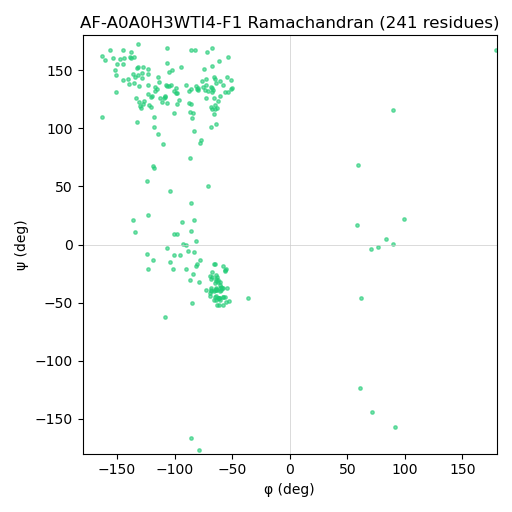C C . VAL A 1 104 ? 2.957 9.484 -20.149 1.00 61.59 104 VAL A C 1
ATOM 833 O O . VAL A 1 104 ? 3.685 10.472 -20.103 1.00 61.59 104 VAL A O 1
ATOM 836 N N . ASN A 1 105 ? 2.294 9.056 -19.075 1.00 77.50 105 ASN A N 1
ATOM 837 C CA . ASN A 1 105 ? 2.358 9.725 -17.774 1.00 77.50 105 ASN A CA 1
ATOM 838 C C . ASN A 1 105 ? 3.622 9.339 -16.985 1.00 77.50 105 ASN A C 1
ATOM 840 O O . ASN A 1 105 ? 3.998 10.050 -16.052 1.00 77.50 105 ASN A O 1
ATOM 844 N N . LEU A 1 106 ? 4.306 8.250 -17.363 1.00 83.62 106 LEU A N 1
ATOM 845 C CA . LEU A 1 106 ? 5.533 7.807 -16.695 1.00 83.62 106 LEU A CA 1
ATOM 846 C C . LEU A 1 106 ? 6.693 8.766 -16.925 1.00 83.62 106 LEU A C 1
ATOM 848 O O . LEU A 1 106 ? 7.445 9.029 -15.994 1.00 83.62 106 LEU A O 1
ATOM 852 N N . ASP A 1 107 ? 6.831 9.323 -18.128 1.00 85.38 107 ASP A N 1
ATOM 853 C CA . ASP A 1 107 ? 7.940 10.234 -18.427 1.00 85.38 107 ASP A CA 1
ATOM 854 C C . ASP A 1 107 ? 7.849 11.515 -17.577 1.00 85.38 107 ASP A C 1
ATOM 856 O O . ASP A 1 107 ? 8.854 11.989 -17.042 1.00 85.38 107 ASP A O 1
ATOM 860 N N . GLN A 1 108 ? 6.634 12.037 -17.362 1.00 86.62 108 GLN A N 1
ATOM 861 C CA . GLN A 1 108 ? 6.403 13.147 -16.434 1.00 86.62 108 GLN A CA 1
ATOM 862 C C . GLN A 1 108 ? 6.683 12.729 -14.988 1.00 86.62 108 GLN A C 1
ATOM 864 O O . GLN A 1 108 ? 7.383 13.438 -14.264 1.00 86.62 108 GLN A O 1
ATOM 869 N N . MET A 1 109 ? 6.151 11.583 -14.568 1.00 89.44 109 MET A N 1
ATOM 870 C CA . MET A 1 109 ? 6.320 11.056 -13.216 1.00 89.44 109 MET A CA 1
ATOM 871 C C . MET A 1 109 ? 7.796 10.807 -12.868 1.00 89.44 109 MET A C 1
ATOM 873 O O . MET A 1 109 ? 8.211 11.067 -11.745 1.00 89.44 109 MET A O 1
ATOM 877 N N . PHE A 1 110 ? 8.611 10.364 -13.828 1.00 92.06 110 PHE A N 1
ATOM 878 C CA . PHE A 1 110 ? 10.039 10.075 -13.643 1.00 92.06 110 PHE A CA 1
ATOM 879 C C . PHE A 1 110 ? 10.952 11.274 -13.909 1.00 92.06 110 PHE A C 1
ATOM 881 O O . PHE A 1 110 ? 12.167 11.158 -13.751 1.00 92.06 110 PHE A O 1
ATOM 888 N N . SER A 1 111 ? 10.397 12.431 -14.285 1.00 91.69 111 SER A N 1
ATOM 889 C CA . SER A 1 111 ? 11.179 13.644 -14.553 1.00 91.69 111 SER A CA 1
ATOM 890 C C . SER A 1 111 ? 11.900 14.178 -13.311 1.00 91.69 111 SER A C 1
ATOM 892 O O . SER A 1 111 ? 12.957 14.798 -13.423 1.00 91.69 111 SER A O 1
ATOM 894 N N . SER A 1 112 ? 11.340 13.945 -12.120 1.00 93.00 112 SER A N 1
ATOM 895 C CA . SER A 1 112 ? 11.960 14.283 -10.841 1.00 93.00 112 SER A CA 1
ATOM 896 C C . SER A 1 112 ? 11.337 13.487 -9.685 1.00 93.00 112 SER A C 1
ATOM 898 O O . SER A 1 112 ? 10.183 13.067 -9.786 1.00 93.00 112 SER A O 1
ATOM 900 N N . PRO A 1 113 ? 12.044 13.345 -8.548 1.00 93.12 113 PRO A N 1
ATOM 901 C CA . PRO A 1 113 ? 11.476 12.783 -7.322 1.00 93.12 113 PRO A CA 1
ATOM 902 C C . PRO A 1 113 ? 10.202 13.500 -6.860 1.00 93.12 113 PRO A C 1
ATOM 904 O O . PRO A 1 113 ? 9.269 12.847 -6.408 1.00 93.12 113 PRO A O 1
ATOM 907 N N . GLY A 1 114 ? 10.136 14.830 -7.007 1.00 94.12 114 GLY A N 1
ATOM 908 C CA . GLY A 1 114 ? 8.955 15.617 -6.633 1.00 94.12 114 GLY A CA 1
ATOM 909 C C . GLY A 1 114 ? 7.735 15.251 -7.473 1.00 94.12 114 GLY A C 1
ATOM 910 O O . GLY A 1 114 ? 6.686 14.934 -6.926 1.00 94.12 114 GLY A O 1
ATOM 911 N N . ALA A 1 115 ? 7.903 15.178 -8.797 1.00 92.44 115 ALA A N 1
ATOM 912 C CA . ALA A 1 115 ? 6.831 14.758 -9.698 1.00 92.44 115 ALA A CA 1
ATOM 913 C C . ALA A 1 115 ? 6.344 13.330 -9.394 1.00 92.44 115 ALA A C 1
ATOM 915 O O . ALA A 1 115 ? 5.144 13.061 -9.463 1.00 92.44 115 ALA A O 1
ATOM 916 N N . PHE A 1 116 ? 7.253 12.420 -9.033 1.00 92.69 116 PHE A N 1
ATOM 917 C CA . PHE A 1 116 ? 6.899 11.067 -8.611 1.00 92.69 116 PHE A CA 1
ATOM 918 C C . PHE A 1 116 ? 6.050 11.076 -7.332 1.00 92.69 116 PHE A C 1
ATOM 920 O O . PHE A 1 116 ? 4.967 10.489 -7.321 1.00 92.69 116 PHE A O 1
ATOM 927 N N . LEU A 1 117 ? 6.510 11.773 -6.286 1.00 92.19 117 LEU A N 1
ATOM 928 C CA . LEU A 1 117 ? 5.788 11.932 -5.018 1.00 92.19 117 LEU A CA 1
ATOM 929 C C . LEU A 1 117 ? 4.388 12.507 -5.234 1.00 92.19 117 LEU A C 1
ATOM 931 O O . LEU A 1 117 ? 3.416 11.935 -4.745 1.00 92.19 117 LEU A O 1
ATOM 935 N N . ASP A 1 118 ? 4.281 13.599 -5.992 1.00 90.81 118 ASP A N 1
ATOM 936 C CA . ASP A 1 118 ? 3.011 14.275 -6.262 1.00 90.81 118 ASP A CA 1
ATOM 937 C C . ASP A 1 118 ? 2.005 13.328 -6.924 1.00 90.81 118 ASP A C 1
ATOM 939 O O . ASP A 1 118 ? 0.854 13.250 -6.497 1.00 90.81 118 ASP A O 1
ATOM 943 N N . ASN A 1 119 ? 2.442 12.552 -7.922 1.00 89.56 119 ASN A N 1
ATOM 944 C CA . ASN A 1 119 ? 1.575 11.598 -8.615 1.00 89.56 119 ASN A CA 1
ATOM 945 C C . ASN A 1 119 ? 1.174 10.416 -7.722 1.00 89.56 119 ASN A C 1
ATOM 947 O O . ASN A 1 119 ? -0.002 10.055 -7.691 1.00 89.56 119 ASN A O 1
ATOM 951 N N . ILE A 1 120 ? 2.113 9.826 -6.971 1.00 89.25 120 ILE A N 1
ATOM 952 C CA . ILE A 1 120 ? 1.796 8.733 -6.038 1.00 89.25 120 ILE A CA 1
ATOM 953 C C . ILE A 1 120 ? 0.815 9.206 -4.968 1.00 89.25 120 ILE A C 1
ATOM 955 O O . ILE A 1 120 ? -0.179 8.531 -4.715 1.00 89.25 120 ILE A O 1
ATOM 959 N N . ASN A 1 121 ? 1.051 10.373 -4.370 1.00 90.81 121 ASN A N 1
ATOM 960 C CA . ASN A 1 121 ? 0.186 10.920 -3.330 1.00 90.81 121 ASN A CA 1
ATOM 961 C C . ASN A 1 121 ? -1.183 11.338 -3.876 1.00 90.81 121 ASN A C 1
ATOM 963 O O . ASN A 1 121 ? -2.192 11.124 -3.206 1.00 90.81 121 ASN A O 1
ATOM 967 N N . PHE A 1 122 ? -1.239 11.893 -5.091 1.00 88.25 122 PHE A N 1
ATOM 968 C CA . PHE A 1 122 ? -2.499 12.181 -5.773 1.00 88.25 122 PHE A CA 1
ATOM 969 C C . PHE A 1 122 ? -3.332 10.908 -5.933 1.00 88.25 122 PHE A C 1
ATOM 971 O O . PHE A 1 122 ? -4.478 10.870 -5.496 1.00 88.25 122 PHE A O 1
ATOM 978 N N . LEU A 1 123 ? -2.739 9.844 -6.478 1.00 84.75 123 LEU A N 1
ATOM 979 C CA . LEU A 1 123 ? -3.438 8.575 -6.658 1.00 84.75 123 LEU A CA 1
ATOM 980 C C . LEU A 1 123 ? -3.804 7.926 -5.317 1.00 84.75 123 LEU A C 1
ATOM 982 O O . LEU A 1 123 ? -4.911 7.418 -5.165 1.00 84.75 123 LEU A O 1
ATOM 986 N N . TRP A 1 124 ? -2.916 7.983 -4.324 1.00 85.69 124 TRP A N 1
ATOM 987 C CA . TRP A 1 124 ? -3.173 7.471 -2.979 1.00 85.69 124 TRP A CA 1
ATOM 988 C C . TRP A 1 124 ? -4.391 8.127 -2.326 1.00 85.69 124 TRP A C 1
ATOM 990 O O . TRP A 1 124 ? -5.176 7.444 -1.669 1.00 85.69 124 TRP A O 1
ATOM 1000 N N . ASN A 1 125 ? -4.610 9.428 -2.533 1.00 86.19 125 ASN A N 1
ATOM 1001 C CA . ASN A 1 125 ? -5.756 10.151 -1.971 1.00 86.19 125 ASN A CA 1
ATOM 1002 C C . ASN A 1 125 ? -7.118 9.676 -2.511 1.00 86.19 125 ASN A C 1
ATOM 1004 O O . ASN A 1 125 ? -8.140 9.908 -1.857 1.00 86.19 125 ASN A O 1
ATOM 1008 N N . GLU A 1 126 ? -7.133 8.953 -3.634 1.00 84.75 126 GLU A N 1
ATOM 1009 C CA . GLU A 1 126 ? -8.327 8.324 -4.213 1.00 84.75 126 GLU A CA 1
ATOM 1010 C C . GLU A 1 126 ? -8.655 6.957 -3.583 1.00 84.75 126 GLU A C 1
ATOM 1012 O O . GLU A 1 126 ? -9.695 6.361 -3.870 1.00 84.75 126 GLU A O 1
ATOM 1017 N N . TYR A 1 127 ? -7.794 6.437 -2.703 1.00 82.00 127 TYR A N 1
ATOM 1018 C CA . TYR A 1 127 ? -7.984 5.140 -2.060 1.00 82.00 127 TYR A CA 1
ATOM 1019 C C . TYR A 1 127 ? -9.177 5.135 -1.095 1.00 82.00 127 TYR A C 1
ATOM 1021 O O . TYR A 1 127 ? -9.186 5.831 -0.071 1.00 82.00 127 TYR A O 1
ATOM 1029 N N . ARG A 1 128 ? -10.187 4.313 -1.397 1.00 85.19 128 ARG A N 1
ATOM 1030 C CA . ARG A 1 128 ? -11.393 4.119 -0.579 1.00 85.19 128 ARG A CA 1
ATOM 1031 C C . ARG A 1 128 ? -11.785 2.642 -0.551 1.00 85.19 128 ARG A C 1
ATOM 1033 O O . ARG A 1 128 ? -11.799 1.982 -1.586 1.00 85.19 128 ARG A O 1
ATOM 1040 N N . VAL A 1 129 ? -12.176 2.139 0.617 1.00 83.56 129 VAL A N 1
ATOM 1041 C CA . VAL A 1 129 ? -12.672 0.769 0.816 1.00 83.56 129 VAL A CA 1
ATOM 1042 C C . VAL A 1 129 ? -13.978 0.826 1.603 1.00 83.56 129 VAL A C 1
ATOM 1044 O O . VAL A 1 129 ? -14.012 1.368 2.701 1.00 83.56 129 VAL A O 1
ATOM 1047 N N . GLY A 1 130 ? -15.064 0.272 1.062 1.00 84.56 130 GLY A N 1
ATOM 1048 C CA . GLY A 1 130 ? -16.329 0.161 1.796 1.00 84.56 130 GLY A CA 1
ATOM 1049 C C . GLY A 1 130 ? -16.253 -0.928 2.868 1.00 84.56 130 GLY A C 1
ATOM 1050 O O . GLY A 1 130 ? -15.802 -2.033 2.577 1.00 84.56 130 GLY A O 1
ATOM 1051 N N . LEU A 1 131 ? -16.707 -0.631 4.088 1.00 86.19 131 LEU A N 1
ATOM 1052 C CA . LEU A 1 131 ? -16.663 -1.531 5.248 1.00 86.19 131 LEU A CA 1
ATOM 1053 C C . LEU A 1 131 ? -18.072 -1.729 5.824 1.00 86.19 131 LEU A C 1
ATOM 1055 O O . LEU A 1 131 ? -18.344 -1.477 6.996 1.00 86.19 131 LEU A O 1
ATOM 1059 N N . GLY A 1 132 ? -18.994 -2.148 4.956 1.00 81.44 132 GLY A N 1
ATOM 1060 C CA . GLY A 1 132 ? -20.408 -2.327 5.287 1.00 81.44 132 GLY A CA 1
ATOM 1061 C C . GLY A 1 132 ? -21.259 -1.082 5.025 1.00 81.44 132 GLY A C 1
ATOM 1062 O O . GLY A 1 132 ? -20.931 -0.252 4.180 1.00 81.44 132 GLY A O 1
ATOM 1063 N N . TYR A 1 133 ? -22.399 -0.987 5.717 1.00 82.12 133 TYR A N 1
ATOM 1064 C CA . TYR A 1 133 ? -23.382 0.085 5.507 1.00 82.12 133 TYR A CA 1
ATOM 1065 C C . TYR A 1 133 ? -22.994 1.413 6.167 1.00 82.12 133 TYR A C 1
ATOM 1067 O O . TYR A 1 133 ? -23.341 2.473 5.646 1.00 82.12 133 TYR A O 1
ATOM 1075 N N . TYR A 1 134 ? -22.292 1.349 7.301 1.00 86.69 134 TYR A N 1
ATOM 1076 C CA . TYR A 1 134 ? -22.052 2.503 8.170 1.00 86.69 134 TYR A CA 1
ATOM 1077 C C . TYR A 1 134 ? -20.666 3.118 8.025 1.00 86.69 134 TYR A C 1
ATOM 1079 O O . TYR A 1 134 ? -20.504 4.292 8.356 1.00 86.69 134 TYR A O 1
ATOM 1087 N N . TYR A 1 135 ? -19.686 2.371 7.510 1.00 90.94 135 TYR A N 1
ATOM 1088 C CA . TYR A 1 135 ? -18.293 2.802 7.479 1.00 90.94 135 TYR A CA 1
ATOM 1089 C C . TYR A 1 135 ? -17.626 2.599 6.122 1.00 90.94 135 TYR A C 1
ATOM 1091 O O . TYR A 1 135 ? -17.930 1.679 5.361 1.00 90.94 135 TYR A O 1
ATOM 1099 N N . GLN A 1 136 ? -16.644 3.454 5.863 1.00 91.56 136 GLN A N 1
ATOM 1100 C CA . GLN A 1 136 ? -15.640 3.276 4.823 1.00 91.56 136 GLN A CA 1
ATOM 1101 C C . GLN A 1 136 ? -14.253 3.533 5.410 1.00 91.56 136 GLN A C 1
ATOM 1103 O O . GLN A 1 136 ? -14.108 4.322 6.338 1.00 91.56 136 GLN A O 1
ATOM 1108 N N . MET A 1 137 ? -13.223 2.924 4.842 1.00 91.00 137 MET A N 1
ATOM 1109 C CA . MET A 1 137 ? -11.835 3.302 5.072 1.00 91.00 137 MET A CA 1
ATOM 1110 C C . MET A 1 137 ? -11.361 4.190 3.924 1.00 91.00 137 MET A C 1
ATOM 1112 O O . MET A 1 137 ? -11.597 3.885 2.756 1.00 91.00 137 MET A O 1
ATOM 1116 N N . ALA A 1 138 ? -10.688 5.285 4.250 1.00 90.62 138 ALA A N 1
ATOM 1117 C CA . ALA A 1 138 ? -10.167 6.248 3.291 1.00 90.62 138 ALA A CA 1
ATOM 1118 C C . ALA A 1 138 ? -8.730 6.624 3.641 1.00 90.62 138 ALA A C 1
ATOM 1120 O O . ALA A 1 138 ? -8.407 6.748 4.822 1.00 90.62 138 ALA A O 1
ATOM 1121 N N . SER A 1 139 ? -7.886 6.848 2.637 1.00 90.25 139 SER A N 1
ATOM 1122 C CA . SER A 1 139 ? -6.632 7.571 2.850 1.00 90.25 139 SER A CA 1
ATOM 1123 C C . SER A 1 139 ? -6.917 9.013 3.280 1.00 90.25 139 SER A C 1
ATOM 1125 O O . SER A 1 139 ? -7.845 9.651 2.777 1.00 90.25 139 SER A O 1
ATOM 1127 N N . THR A 1 140 ? -6.143 9.525 4.237 1.00 88.31 140 THR A N 1
ATOM 1128 C CA . THR A 1 140 ? -6.348 10.884 4.784 1.00 88.31 140 THR A CA 1
ATOM 1129 C C . THR A 1 140 ? -5.131 11.791 4.704 1.00 88.31 140 THR A C 1
ATOM 1131 O O . THR A 1 140 ? -5.252 12.986 4.978 1.00 88.31 140 THR A O 1
ATOM 1134 N N . LYS A 1 141 ? -3.976 11.253 4.313 1.00 88.69 141 LYS A N 1
ATOM 1135 C CA . LYS A 1 141 ? -2.743 12.006 4.081 1.00 88.69 141 LYS A CA 1
ATOM 1136 C C . LYS A 1 141 ? -1.951 11.408 2.926 1.00 88.69 141 LYS A C 1
ATOM 1138 O O . LYS A 1 141 ? -2.225 10.284 2.504 1.00 88.69 141 LYS A O 1
ATOM 1143 N N . ALA A 1 142 ? -0.953 12.167 2.476 1.00 86.06 142 ALA A N 1
ATOM 1144 C CA . ALA A 1 142 ? 0.110 11.673 1.614 1.00 86.06 142 ALA A CA 1
ATOM 1145 C C . ALA A 1 142 ? 0.735 10.400 2.207 1.00 86.06 142 ALA A C 1
ATOM 1147 O O . ALA A 1 142 ? 0.894 10.292 3.418 1.00 86.06 142 ALA A O 1
ATOM 1148 N N . ILE A 1 143 ? 1.067 9.445 1.343 1.00 87.56 143 ILE A N 1
ATOM 1149 C CA . ILE A 1 143 ? 1.777 8.221 1.727 1.00 87.56 143 ILE A CA 1
ATOM 1150 C C . ILE A 1 143 ? 3.294 8.430 1.723 1.00 87.56 143 ILE A C 1
ATOM 1152 O O . ILE A 1 143 ? 4.001 7.808 2.509 1.00 87.56 143 ILE A O 1
ATOM 1156 N N . LEU A 1 144 ? 3.792 9.311 0.853 1.00 87.56 144 LEU A N 1
ATOM 1157 C CA . LEU A 1 144 ? 5.192 9.718 0.785 1.00 87.56 144 LEU A CA 1
ATOM 1158 C C . LEU A 1 144 ? 5.281 11.200 1.163 1.00 87.56 144 LEU A C 1
ATOM 1160 O O . LEU A 1 144 ? 5.038 12.068 0.324 1.00 87.56 144 LEU A O 1
ATOM 1164 N N . GLU A 1 145 ? 5.564 11.493 2.431 1.00 82.81 145 GLU A N 1
ATOM 1165 C CA . GLU A 1 145 ? 5.640 12.874 2.939 1.00 82.81 145 GLU A CA 1
ATOM 1166 C C . GLU A 1 145 ? 7.011 13.528 2.698 1.00 82.81 145 GLU A C 1
ATOM 1168 O O . GLU A 1 145 ? 7.100 14.754 2.604 1.00 82.81 145 GLU A O 1
ATOM 1173 N N . THR A 1 146 ? 8.074 12.730 2.570 1.00 82.00 146 THR A N 1
ATOM 1174 C CA . THR A 1 146 ? 9.446 13.207 2.351 1.00 82.00 146 THR A CA 1
ATOM 1175 C C . THR A 1 146 ? 10.123 12.461 1.197 1.00 82.00 146 THR A C 1
ATOM 1177 O O . THR A 1 146 ? 9.595 11.491 0.652 1.00 82.00 146 THR A O 1
ATOM 1180 N N . PHE A 1 147 ? 11.315 12.924 0.809 1.00 83.12 147 PHE A N 1
ATOM 1181 C CA . PHE A 1 147 ? 12.184 12.228 -0.150 1.00 83.12 147 PHE A CA 1
ATOM 1182 C C . PHE A 1 147 ? 13.003 11.098 0.492 1.00 83.12 147 PHE A C 1
ATOM 1184 O O . PHE A 1 147 ? 13.839 10.482 -0.174 1.00 83.12 147 PHE A O 1
ATOM 1191 N N . ASP A 1 148 ? 12.795 10.839 1.782 1.00 86.19 148 ASP A N 1
ATOM 1192 C CA . ASP A 1 148 ? 13.546 9.836 2.519 1.00 86.19 148 ASP A CA 1
ATOM 1193 C C . ASP A 1 148 ? 13.019 8.422 2.233 1.00 86.19 148 ASP A C 1
ATOM 1195 O O . ASP A 1 148 ? 12.166 8.174 1.378 1.00 86.19 148 ASP A O 1
ATOM 1199 N N . ASN A 1 149 ? 13.603 7.441 2.908 1.00 87.94 149 ASN A N 1
ATOM 1200 C CA . ASN A 1 149 ? 13.288 6.024 2.766 1.00 87.94 149 ASN A CA 1
ATOM 1201 C C . ASN A 1 149 ? 12.112 5.593 3.655 1.00 87.94 149 ASN A C 1
ATOM 1203 O O . ASN A 1 149 ? 12.120 4.477 4.175 1.00 87.94 149 ASN A O 1
ATOM 1207 N N . GLU A 1 150 ? 11.120 6.463 3.824 1.00 88.75 150 GLU A N 1
ATOM 1208 C CA . GLU A 1 150 ? 9.986 6.273 4.725 1.00 88.75 150 GLU A CA 1
ATOM 1209 C C . GLU A 1 150 ? 8.669 6.553 3.995 1.00 88.75 150 GLU A C 1
ATOM 1211 O O . GLU A 1 150 ? 8.537 7.514 3.237 1.00 88.75 150 GLU A O 1
ATOM 1216 N N . ALA A 1 151 ? 7.689 5.681 4.218 1.00 87.94 151 ALA A N 1
ATOM 1217 C CA . ALA A 1 151 ? 6.304 5.899 3.841 1.00 87.94 151 ALA A CA 1
ATOM 1218 C C . ALA A 1 151 ? 5.457 5.934 5.107 1.00 87.94 151 ALA A C 1
ATOM 1220 O O . ALA A 1 151 ? 5.590 5.073 5.983 1.00 87.94 151 ALA A O 1
ATOM 1221 N N . THR A 1 152 ? 4.549 6.899 5.166 1.00 89.75 152 THR A N 1
ATOM 1222 C CA . THR A 1 152 ? 3.657 7.130 6.297 1.00 89.75 152 THR A CA 1
ATOM 1223 C C . THR A 1 152 ? 2.204 6.979 5.862 1.00 89.75 152 THR A C 1
ATOM 1225 O O . THR A 1 152 ? 1.464 7.956 5.794 1.00 89.75 152 THR A O 1
ATOM 1228 N N . PRO A 1 153 ? 1.730 5.775 5.496 1.00 89.25 153 PRO A N 1
ATOM 1229 C CA . PRO A 1 153 ? 0.347 5.648 5.083 1.00 89.25 153 PRO A CA 1
ATOM 1230 C C . PRO A 1 153 ? -0.599 5.895 6.268 1.00 89.25 153 PRO A C 1
ATOM 1232 O O . PRO A 1 153 ? -0.453 5.345 7.364 1.00 89.25 153 PRO A O 1
ATOM 1235 N N . HIS A 1 154 ? -1.594 6.742 6.012 1.00 91.69 154 HIS A N 1
ATOM 1236 C CA . HIS A 1 154 ? -2.637 7.117 6.956 1.00 91.69 154 HIS A CA 1
ATOM 1237 C C . HIS A 1 154 ? -4.007 6.732 6.412 1.00 91.69 154 HIS A C 1
ATOM 1239 O O . HIS A 1 154 ? -4.381 7.144 5.309 1.00 91.69 154 HIS A O 1
ATOM 1245 N N . TRP A 1 155 ? -4.777 6.016 7.226 1.00 92.44 155 TRP A N 1
ATOM 1246 C CA . TRP A 1 155 ? -6.154 5.648 6.927 1.00 92.44 155 TRP A CA 1
ATOM 1247 C C . TRP A 1 155 ? -7.096 6.132 8.019 1.00 92.44 155 TRP A C 1
ATOM 1249 O O . TRP A 1 155 ? -6.754 6.123 9.198 1.00 92.44 155 TRP A O 1
ATOM 1259 N N . SER A 1 156 ? -8.309 6.497 7.628 1.00 94.44 156 SER A N 1
ATOM 1260 C CA . SER A 1 156 ? -9.405 6.783 8.545 1.00 94.44 156 SER A CA 1
ATOM 1261 C C . SER A 1 156 ? -10.590 5.889 8.229 1.00 94.44 156 SER A C 1
ATOM 1263 O O . SER A 1 156 ? -11.024 5.799 7.079 1.00 94.44 156 SER A O 1
ATOM 1265 N N . PHE A 1 157 ? -11.113 5.240 9.259 1.00 94.75 157 PHE A N 1
ATOM 1266 C CA . PHE A 1 157 ? -12.391 4.551 9.266 1.00 94.75 157 PHE A CA 1
ATOM 1267 C C . PHE A 1 157 ? -13.457 5.604 9.541 1.00 94.75 157 PHE A C 1
ATOM 1269 O O . PHE A 1 157 ? -13.663 6.037 10.675 1.00 94.75 157 PHE A O 1
ATOM 1276 N N . MET A 1 158 ? -14.077 6.066 8.464 1.00 92.62 158 MET A N 1
ATOM 1277 C CA . MET A 1 158 ? -15.013 7.173 8.447 1.00 92.62 158 MET A CA 1
ATOM 1278 C C . MET A 1 158 ? -16.442 6.659 8.451 1.00 92.62 158 MET A C 1
ATOM 1280 O O . MET A 1 158 ? -16.817 5.831 7.618 1.00 92.62 158 MET A O 1
ATOM 1284 N N . GLN A 1 159 ? -17.247 7.205 9.353 1.00 91.00 159 GLN A N 1
ATOM 1285 C CA . GLN A 1 159 ? -18.685 7.000 9.351 1.00 91.00 159 GLN A CA 1
ATOM 1286 C C . GLN A 1 159 ? -19.302 7.645 8.097 1.00 91.00 159 GLN A C 1
ATOM 1288 O O . GLN A 1 159 ? -19.085 8.828 7.831 1.00 91.00 159 GLN A O 1
ATOM 1293 N N . VAL A 1 160 ? -20.061 6.868 7.319 1.00 89.06 160 VAL A N 1
ATOM 1294 C CA . VAL A 1 160 ? -20.758 7.324 6.098 1.00 89.06 160 VAL A CA 1
ATOM 1295 C C . VAL A 1 160 ? -22.262 7.513 6.298 1.00 89.06 160 VAL A C 1
ATOM 1297 O O . VAL A 1 160 ? -22.911 8.144 5.467 1.00 89.06 160 VAL A O 1
ATOM 1300 N N . GLN A 1 161 ? -22.822 6.985 7.389 1.00 84.88 161 GLN A N 1
ATOM 1301 C CA . GLN A 1 161 ? -24.227 7.154 7.766 1.00 84.88 161 GLN A CA 1
ATOM 1302 C C . GLN A 1 161 ? -24.345 7.475 9.254 1.00 84.88 161 GLN A C 1
ATOM 1304 O O . GLN A 1 161 ? -23.653 6.877 10.076 1.00 84.88 161 GLN A O 1
ATOM 1309 N N . GLU A 1 162 ? -25.231 8.405 9.606 1.00 83.50 162 GLU A N 1
ATOM 1310 C CA . GLU A 1 162 ? -25.529 8.753 10.998 1.00 83.50 162 GLU A CA 1
ATOM 1311 C C . GLU A 1 162 ? -26.101 7.561 11.785 1.00 83.50 162 GLU A C 1
ATOM 1313 O O . GLU A 1 162 ? -26.644 6.615 11.215 1.00 83.50 162 GLU A O 1
ATOM 1318 N N . GLY A 1 163 ? -25.983 7.614 13.115 1.00 82.88 163 GLY A N 1
ATOM 1319 C CA . GLY A 1 163 ? -26.533 6.594 14.015 1.00 82.88 163 GLY A CA 1
ATOM 1320 C C . GLY A 1 163 ? -25.662 5.350 14.218 1.00 82.88 163 GLY A C 1
ATOM 1321 O O . GLY A 1 163 ? -26.099 4.433 14.907 1.00 82.88 163 GLY A O 1
ATOM 1322 N N . ALA A 1 164 ? -24.448 5.317 13.662 1.00 87.56 164 ALA A N 1
ATOM 1323 C CA . ALA A 1 164 ? -23.486 4.257 13.939 1.00 87.56 164 ALA A CA 1
ATOM 1324 C C . ALA A 1 164 ? -22.984 4.333 15.390 1.00 87.56 164 ALA A C 1
ATOM 1326 O O . ALA A 1 164 ? -22.665 5.411 15.899 1.00 87.56 164 ALA A O 1
ATOM 1327 N N . SER A 1 165 ? -22.920 3.184 16.054 1.00 90.81 165 SER A N 1
ATOM 1328 C CA . SER A 1 165 ? -22.391 3.049 17.407 1.00 90.81 165 SER A CA 1
ATOM 1329 C C . SER A 1 165 ? -20.872 2.858 17.409 1.00 90.81 165 SER A C 1
ATOM 1331 O O . SER A 1 165 ? -20.245 2.556 16.395 1.00 90.81 165 SER A O 1
ATOM 1333 N N . GLU A 1 166 ? -20.260 2.980 18.585 1.00 91.75 166 GLU A N 1
ATOM 1334 C CA . GLU A 1 166 ? -18.840 2.660 18.766 1.00 91.75 166 GLU A CA 1
ATOM 1335 C C . GLU A 1 166 ? -18.536 1.190 18.447 1.00 91.75 166 GLU A C 1
ATOM 1337 O O . GLU A 1 166 ? -17.498 0.879 17.868 1.00 91.75 166 GLU A O 1
ATOM 1342 N N . GLN A 1 167 ? -19.477 0.293 18.748 1.00 93.50 167 GLN A N 1
ATOM 1343 C CA . GLN A 1 167 ? -19.362 -1.120 18.407 1.00 93.50 167 GLN A CA 1
ATOM 1344 C C . GLN A 1 167 ? -19.333 -1.333 16.885 1.00 93.50 167 GLN A C 1
ATOM 1346 O O . GLN A 1 167 ? -18.518 -2.118 16.406 1.00 93.50 167 GLN A O 1
ATOM 1351 N N . ASP A 1 168 ? -20.133 -0.582 16.119 1.00 92.94 168 ASP A N 1
ATOM 1352 C CA . ASP A 1 168 ? -20.124 -0.652 14.650 1.00 92.94 168 ASP A CA 1
ATOM 1353 C C . ASP A 1 168 ? -18.774 -0.199 14.069 1.00 92.94 168 ASP A C 1
ATOM 1355 O O . ASP A 1 168 ? -18.276 -0.788 13.111 1.00 92.94 168 ASP A O 1
ATOM 1359 N N . MET A 1 169 ? -18.136 0.816 14.667 1.00 93.75 169 MET A N 1
ATOM 1360 C CA . MET A 1 169 ? -16.778 1.232 14.294 1.00 93.75 169 MET A CA 1
ATOM 1361 C C . MET A 1 169 ? -15.752 0.130 14.600 1.00 93.75 169 MET A C 1
ATOM 1363 O O . MET A 1 169 ? -14.901 -0.164 13.757 1.00 93.75 169 MET A O 1
ATOM 1367 N N . ILE A 1 170 ? -15.822 -0.492 15.784 1.00 94.88 170 ILE A N 1
ATOM 1368 C CA . ILE A 1 170 ? -14.936 -1.608 16.161 1.00 94.88 170 ILE A CA 1
ATOM 1369 C C . ILE A 1 170 ? -15.080 -2.753 15.156 1.00 94.88 170 ILE A C 1
ATOM 1371 O O . ILE A 1 170 ? -14.082 -3.289 14.671 1.00 94.88 170 ILE A O 1
ATOM 1375 N N . GLU A 1 171 ? -16.311 -3.104 14.798 1.00 92.62 171 GLU A N 1
ATOM 1376 C CA . GLU A 1 171 ? -16.602 -4.140 13.809 1.00 92.62 171 GLU A CA 1
ATOM 1377 C C . GLU A 1 171 ? -16.116 -3.757 12.410 1.00 92.62 171 GLU A C 1
ATOM 1379 O O . GLU A 1 171 ? -15.523 -4.596 11.732 1.00 92.62 171 GLU A O 1
ATOM 1384 N N . ALA A 1 172 ? -16.256 -2.495 11.998 1.00 91.31 172 ALA A N 1
ATOM 1385 C CA . ALA A 1 172 ? -15.716 -2.010 10.732 1.00 91.31 172 ALA A CA 1
ATOM 1386 C C . ALA A 1 172 ? -14.185 -2.144 10.676 1.00 91.31 172 ALA A C 1
ATOM 1388 O O . ALA A 1 172 ? -13.654 -2.682 9.700 1.00 91.31 172 ALA A O 1
ATOM 1389 N N . VAL A 1 173 ? -13.467 -1.745 11.731 1.00 93.00 173 VAL A N 1
ATOM 1390 C CA . VAL A 1 173 ? -12.004 -1.917 11.815 1.00 93.00 173 VAL A CA 1
ATOM 1391 C C . VAL A 1 173 ? -11.619 -3.392 11.764 1.00 93.00 173 VAL A C 1
ATOM 1393 O O . VAL A 1 173 ? -10.763 -3.788 10.970 1.00 93.00 173 VAL A O 1
ATOM 1396 N N . ARG A 1 174 ? -12.301 -4.241 12.535 1.00 91.06 174 ARG A N 1
ATOM 1397 C CA . ARG A 1 174 ? -12.064 -5.691 12.521 1.00 91.06 174 ARG A CA 1
ATOM 1398 C C . ARG A 1 174 ? -12.402 -6.341 11.190 1.00 91.06 174 ARG A C 1
ATOM 1400 O O . ARG A 1 174 ? -11.735 -7.299 10.825 1.00 91.06 174 ARG A O 1
ATOM 1407 N N . SER A 1 175 ? -13.381 -5.822 10.450 1.00 86.19 175 SER A N 1
ATOM 1408 C CA . SER A 1 175 ? -13.748 -6.320 9.118 1.00 86.19 175 SER A CA 1
ATOM 1409 C C . SER A 1 175 ? -12.678 -6.030 8.068 1.00 86.19 175 SER A C 1
ATOM 1411 O O . SER A 1 175 ? -12.529 -6.789 7.114 1.00 86.19 175 SER A O 1
ATOM 1413 N N . ARG A 1 176 ? -11.875 -4.972 8.264 1.00 85.56 176 ARG A N 1
ATOM 1414 C CA . ARG A 1 176 ? -10.661 -4.768 7.469 1.00 85.56 176 ARG A CA 1
ATOM 1415 C C . ARG A 1 176 ? -9.622 -5.843 7.780 1.00 85.56 176 ARG A C 1
ATOM 1417 O O . ARG A 1 176 ? -8.840 -6.176 6.892 1.00 85.56 176 ARG A O 1
ATOM 1424 N N . GLN A 1 177 ? -9.655 -6.381 9.000 1.00 82.75 177 GLN A N 1
ATOM 1425 C CA . GLN A 1 177 ? -8.828 -7.439 9.585 1.00 82.75 177 GLN A CA 1
ATOM 1426 C C . GLN A 1 177 ? -7.335 -7.110 9.679 1.00 82.75 177 GLN A C 1
ATOM 1428 O O . GLN A 1 177 ? -6.739 -7.316 10.729 1.00 82.75 177 GLN A O 1
ATOM 1433 N N . TYR A 1 178 ? -6.729 -6.573 8.620 1.00 85.88 178 TYR A N 1
ATOM 1434 C CA . TYR A 1 178 ? -5.299 -6.298 8.553 1.00 85.88 178 TYR A CA 1
ATOM 1435 C C . TYR A 1 178 ? -4.970 -5.165 7.601 1.00 85.88 178 TYR A C 1
ATOM 1437 O O . TYR A 1 178 ? -5.697 -4.939 6.639 1.00 85.88 178 TYR A O 1
ATOM 1445 N N . ILE A 1 179 ? -3.793 -4.573 7.752 1.00 86.94 179 ILE A N 1
ATOM 1446 C CA . ILE A 1 179 ? -3.223 -3.632 6.783 1.00 86.94 179 ILE A CA 1
ATOM 1447 C C . ILE A 1 179 ? -1.889 -4.192 6.292 1.00 86.94 179 ILE A C 1
ATOM 1449 O O . ILE A 1 179 ? -0.979 -4.424 7.087 1.00 86.94 179 ILE A O 1
ATOM 1453 N N . LEU A 1 180 ? -1.799 -4.455 4.985 1.00 86.06 180 LEU A N 1
ATOM 1454 C CA . LEU A 1 180 ? -0.619 -5.050 4.359 1.00 86.06 180 LEU A CA 1
ATOM 1455 C C . LEU A 1 180 ? 0.452 -3.978 4.139 1.00 86.06 180 LEU A C 1
ATOM 1457 O O . LEU A 1 180 ? 0.161 -2.897 3.640 1.00 86.06 180 LEU A O 1
ATOM 1461 N N . MET A 1 181 ? 1.698 -4.285 4.470 1.00 85.88 181 MET A N 1
ATOM 1462 C CA . MET A 1 181 ? 2.850 -3.449 4.152 1.00 85.88 181 MET A CA 1
ATOM 1463 C C . MET A 1 181 ? 3.542 -4.042 2.939 1.00 85.88 181 MET A C 1
ATOM 1465 O O . MET A 1 181 ? 4.085 -5.147 2.981 1.00 85.88 181 MET A O 1
ATOM 1469 N N . HIS A 1 182 ? 3.482 -3.304 1.842 1.00 87.06 182 HIS A N 1
ATOM 1470 C CA . HIS A 1 182 ? 3.943 -3.776 0.553 1.00 87.06 182 HIS A CA 1
ATOM 1471 C C . HIS A 1 182 ? 4.419 -2.585 -0.259 1.00 87.06 182 HIS A C 1
ATOM 1473 O O . HIS A 1 182 ? 3.696 -1.596 -0.357 1.00 87.06 182 HIS A O 1
ATOM 1479 N N . GLN A 1 183 ? 5.614 -2.704 -0.829 1.00 90.75 183 GLN A N 1
ATOM 1480 C CA . GLN A 1 183 ? 6.057 -1.867 -1.931 1.00 90.75 183 GLN A CA 1
ATOM 1481 C C . GLN A 1 183 ? 6.365 -2.784 -3.111 1.00 90.75 183 GLN A C 1
ATOM 1483 O O . GLN A 1 183 ? 7.129 -3.742 -2.975 1.00 90.75 183 GLN A O 1
ATOM 1488 N N . ALA A 1 184 ? 5.778 -2.501 -4.268 1.00 92.06 184 ALA A N 1
ATOM 1489 C CA . ALA A 1 184 ? 6.118 -3.211 -5.492 1.00 92.06 184 ALA A CA 1
ATOM 1490 C C . ALA A 1 184 ? 6.007 -2.328 -6.730 1.00 92.06 184 ALA A C 1
ATOM 1492 O O . ALA A 1 184 ? 5.319 -1.306 -6.729 1.00 92.06 184 ALA A O 1
ATOM 1493 N N . ILE A 1 185 ? 6.687 -2.746 -7.794 1.00 94.69 185 ILE A N 1
ATOM 1494 C CA . ILE A 1 185 ? 6.614 -2.131 -9.115 1.00 94.69 185 ILE A CA 1
ATOM 1495 C C . ILE A 1 185 ? 6.294 -3.218 -10.137 1.00 94.69 185 ILE A C 1
ATOM 1497 O O . ILE A 1 185 ? 7.026 -4.195 -10.286 1.00 94.69 185 ILE A O 1
ATOM 1501 N N . GLY A 1 186 ? 5.181 -3.051 -10.836 1.00 92.88 186 GLY A N 1
ATOM 1502 C CA . GLY A 1 186 ? 4.711 -3.956 -11.870 1.00 92.88 186 GLY A CA 1
ATOM 1503 C C . GLY A 1 186 ? 4.917 -3.399 -13.270 1.00 92.88 186 GLY A C 1
ATOM 1504 O O . GLY A 1 186 ? 4.802 -2.191 -13.473 1.00 92.88 186 GLY A O 1
ATOM 1505 N N . VAL A 1 187 ? 5.156 -4.284 -14.235 1.00 92.81 187 VAL A N 1
ATOM 1506 C CA . VAL A 1 187 ? 5.050 -4.001 -15.674 1.00 92.81 187 VAL A CA 1
ATOM 1507 C C . VAL A 1 187 ? 3.927 -4.838 -16.273 1.00 92.81 187 VAL A C 1
ATOM 1509 O O . VAL A 1 187 ? 3.808 -6.033 -15.993 1.00 92.81 187 VAL A O 1
ATOM 1512 N N . MET A 1 188 ? 3.085 -4.202 -17.083 1.00 89.56 188 MET A N 1
ATOM 1513 C CA . MET A 1 188 ? 1.880 -4.813 -17.634 1.00 89.56 188 MET A CA 1
ATOM 1514 C C . MET A 1 188 ? 1.613 -4.303 -19.048 1.00 89.56 188 MET A C 1
ATOM 1516 O O . MET A 1 188 ? 1.791 -3.121 -19.339 1.00 89.56 188 MET A O 1
ATOM 1520 N N . ALA A 1 189 ? 1.160 -5.209 -19.908 1.00 87.62 189 ALA A N 1
ATOM 1521 C CA . ALA A 1 189 ? 0.652 -4.914 -21.238 1.00 87.62 189 ALA A CA 1
ATOM 1522 C C . ALA A 1 189 ? -0.388 -5.986 -21.623 1.00 87.62 189 ALA A C 1
ATOM 1524 O O . ALA A 1 189 ? -0.228 -7.143 -21.223 1.00 87.62 189 ALA A O 1
ATOM 1525 N N . PRO A 1 190 ? -1.445 -5.640 -22.379 1.00 84.69 190 PRO A N 1
ATOM 1526 C CA . PRO A 1 190 ? -2.421 -6.605 -22.877 1.00 84.69 190 PRO A CA 1
ATOM 1527 C C . PRO A 1 190 ? -1.780 -7.818 -23.564 1.00 84.69 190 PRO A C 1
ATOM 1529 O O . PRO A 1 190 ? -0.871 -7.680 -24.378 1.00 84.69 190 PRO A O 1
ATOM 1532 N N . GLY A 1 191 ? -2.269 -9.017 -23.238 1.00 84.38 191 GLY A N 1
ATOM 1533 C CA . GLY A 1 191 ? -1.767 -10.273 -23.805 1.00 84.38 191 GLY A CA 1
ATOM 1534 C C . GLY A 1 191 ? -0.432 -10.762 -23.231 1.00 84.38 191 GLY A C 1
ATOM 1535 O O . GLY A 1 191 ? 0.010 -11.847 -23.604 1.00 84.38 191 GLY A O 1
ATOM 1536 N N . LEU A 1 192 ? 0.194 -10.014 -22.314 1.00 86.56 192 LEU A N 1
ATOM 1537 C CA . LEU A 1 192 ? 1.386 -10.435 -21.580 1.00 86.56 192 LEU A CA 1
ATOM 1538 C C . LEU A 1 192 ? 1.062 -10.613 -20.094 1.00 86.56 192 LEU A C 1
ATOM 1540 O O . LEU A 1 192 ? 0.378 -9.787 -19.490 1.00 86.56 192 LEU A O 1
ATOM 1544 N N . LYS A 1 193 ? 1.613 -11.665 -19.480 1.00 88.44 193 LYS A N 1
ATOM 1545 C CA . LYS A 1 193 ? 1.506 -11.889 -18.032 1.00 88.44 193 LYS A CA 1
ATOM 1546 C C . LYS A 1 193 ? 2.136 -10.712 -17.287 1.00 88.44 193 LYS A C 1
ATOM 1548 O O . LYS A 1 193 ? 3.280 -10.364 -17.576 1.00 88.44 193 LYS A O 1
ATOM 1553 N N . MET A 1 194 ? 1.439 -10.083 -16.342 1.00 88.56 194 MET A N 1
ATOM 1554 C CA . MET A 1 194 ? 2.053 -9.011 -15.547 1.00 88.56 194 MET A CA 1
ATOM 1555 C C . MET A 1 194 ? 3.256 -9.554 -14.770 1.00 88.56 194 MET A C 1
ATOM 1557 O O . MET A 1 194 ? 3.186 -10.645 -14.215 1.00 88.56 194 MET A O 1
ATOM 1561 N N . LYS A 1 195 ? 4.335 -8.776 -14.683 1.00 93.12 195 LYS A N 1
ATOM 15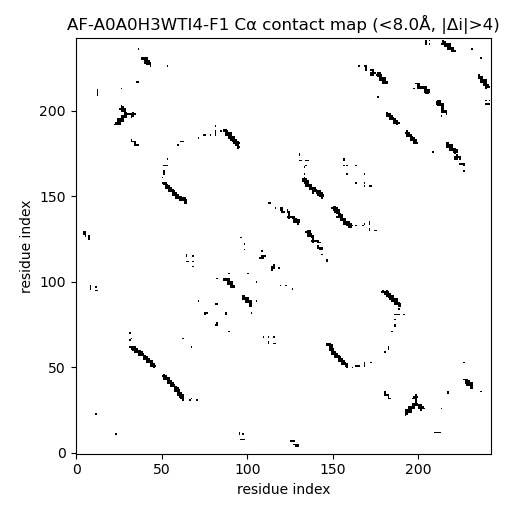62 C CA . LYS A 1 195 ? 5.459 -9.054 -13.779 1.00 93.12 195 LYS A CA 1
ATOM 1563 C C . LYS A 1 195 ? 5.443 -8.045 -12.644 1.00 93.12 195 LYS A C 1
ATOM 1565 O O . LYS A 1 195 ? 5.418 -6.847 -12.920 1.00 93.12 195 LYS A O 1
ATOM 1570 N N . LEU A 1 196 ? 5.473 -8.502 -11.396 1.00 92.38 196 LEU A N 1
ATOM 1571 C CA . LEU A 1 196 ? 5.452 -7.659 -10.202 1.00 92.38 196 LEU A CA 1
ATOM 1572 C C . LEU A 1 196 ? 6.736 -7.858 -9.388 1.00 92.38 196 LEU A C 1
ATOM 1574 O O . LEU A 1 196 ? 6.939 -8.896 -8.762 1.00 92.38 196 LEU A O 1
ATOM 1578 N N . HIS A 1 197 ? 7.584 -6.832 -9.377 1.00 94.75 197 HIS A N 1
ATOM 1579 C CA . HIS A 1 197 ? 8.800 -6.773 -8.567 1.00 94.75 197 HIS A CA 1
ATOM 1580 C C . HIS A 1 197 ? 8.425 -6.295 -7.174 1.00 94.75 197 HIS A C 1
ATOM 1582 O O . HIS A 1 197 ? 7.976 -5.161 -7.029 1.00 94.75 197 HIS A O 1
ATOM 1588 N N . THR A 1 198 ? 8.552 -7.148 -6.164 1.00 92.06 198 THR A N 1
ATOM 1589 C CA . THR A 1 198 ? 7.969 -6.935 -4.833 1.00 92.06 198 THR A CA 1
ATOM 1590 C C . THR A 1 198 ? 9.005 -6.967 -3.714 1.00 92.06 198 THR A C 1
ATOM 1592 O O . THR A 1 198 ? 10.019 -7.661 -3.790 1.00 92.06 198 THR A O 1
ATOM 1595 N N . SER A 1 199 ? 8.710 -6.224 -2.643 1.00 87.94 199 SER A N 1
ATOM 1596 C CA . SER A 1 199 ? 9.378 -6.319 -1.344 1.00 87.94 199 SER A CA 1
ATOM 1597 C C . SER A 1 199 ? 9.136 -7.659 -0.626 1.00 87.94 199 SER A C 1
ATOM 1599 O O . SER A 1 199 ? 9.827 -7.959 0.347 1.00 87.94 199 SER A O 1
ATOM 1601 N N . GLY A 1 200 ? 8.126 -8.427 -1.052 1.00 86.12 200 GLY A N 1
ATOM 1602 C CA . GLY A 1 200 ? 7.819 -9.781 -0.583 1.00 86.12 200 GLY A CA 1
ATOM 1603 C C . GLY A 1 200 ? 8.609 -10.859 -1.326 1.00 86.12 200 GLY A C 1
ATOM 1604 O O . GLY A 1 200 ? 9.573 -10.567 -2.021 1.00 86.12 200 GLY A O 1
ATOM 1605 N N . GLY A 1 201 ? 8.216 -12.119 -1.178 1.00 86.75 201 GLY A N 1
ATOM 1606 C CA . GLY A 1 201 ? 8.795 -13.257 -1.888 1.00 86.75 201 GLY A CA 1
ATOM 1607 C C . GLY A 1 201 ? 8.422 -13.299 -3.372 1.00 86.75 201 GLY A C 1
ATOM 1608 O O . GLY A 1 201 ? 7.485 -12.646 -3.823 1.00 86.75 201 GLY A O 1
ATOM 1609 N N . ASP A 1 202 ? 9.148 -14.125 -4.117 1.00 89.31 202 ASP A N 1
ATOM 1610 C CA . ASP A 1 202 ? 8.922 -14.476 -5.526 1.00 89.31 202 ASP A CA 1
ATOM 1611 C C . ASP A 1 202 ? 7.879 -15.598 -5.703 1.00 89.31 202 ASP A C 1
ATOM 1613 O O . ASP A 1 202 ? 7.835 -16.291 -6.716 1.00 89.31 202 ASP A O 1
ATOM 1617 N N . TYR A 1 203 ? 7.031 -15.796 -4.697 1.00 88.44 203 TYR A N 1
ATOM 1618 C CA . TYR A 1 203 ? 6.019 -16.839 -4.658 1.00 88.44 203 TYR A CA 1
ATOM 1619 C C . TYR A 1 203 ? 4.770 -16.328 -3.950 1.00 88.44 203 TYR A C 1
ATOM 1621 O O . TYR A 1 203 ? 4.821 -15.421 -3.113 1.00 88.44 203 TYR A O 1
ATOM 1629 N N . TYR A 1 204 ? 3.641 -16.942 -4.274 1.00 87.12 204 TYR A N 1
ATOM 1630 C CA . TYR A 1 204 ? 2.379 -16.650 -3.621 1.00 87.12 204 TYR A CA 1
ATOM 1631 C C . TYR A 1 204 ? 2.089 -17.608 -2.467 1.00 87.12 204 TYR A C 1
ATOM 1633 O O . TYR A 1 204 ? 2.497 -18.771 -2.469 1.00 87.12 204 TYR A O 1
ATOM 1641 N N . ILE A 1 205 ? 1.317 -17.120 -1.499 1.00 85.12 205 ILE A N 1
ATOM 1642 C CA . ILE A 1 205 ? 0.727 -17.906 -0.418 1.00 85.12 205 ILE A CA 1
ATOM 1643 C C . ILE A 1 205 ? -0.790 -17.708 -0.445 1.00 85.12 205 ILE A C 1
ATOM 1645 O O . ILE A 1 205 ? -1.282 -16.585 -0.552 1.00 85.12 205 ILE A O 1
ATOM 1649 N N . ASN A 1 206 ? -1.530 -18.806 -0.270 1.00 81.38 206 ASN A N 1
ATOM 1650 C CA . ASN A 1 206 ? -2.948 -18.762 0.078 1.00 81.38 206 ASN A CA 1
ATOM 1651 C C . ASN A 1 206 ? -3.087 -18.437 1.565 1.00 81.38 206 ASN A C 1
ATOM 1653 O O . ASN A 1 206 ? -3.096 -19.330 2.413 1.00 81.38 206 ASN A O 1
ATOM 1657 N N . HIS A 1 207 ? -3.162 -17.154 1.894 1.00 77.94 207 HIS A N 1
ATOM 1658 C CA . HIS A 1 207 ? -3.439 -16.733 3.255 1.00 77.94 207 HIS A CA 1
ATOM 1659 C C . HIS A 1 207 ? -4.948 -16.850 3.504 1.00 77.94 207 HIS A C 1
ATOM 1661 O O . HIS A 1 207 ? -5.721 -16.324 2.698 1.00 77.94 207 HIS A O 1
ATOM 1667 N N . PRO A 1 208 ? -5.396 -17.445 4.627 1.00 71.50 208 PRO A N 1
ATOM 1668 C CA . PRO A 1 208 ? -6.825 -17.638 4.906 1.00 71.50 208 PRO A CA 1
ATOM 1669 C C . PRO A 1 208 ? -7.639 -16.337 4.858 1.00 71.50 208 PRO A C 1
ATOM 1671 O O . PRO A 1 208 ? -8.847 -16.363 4.667 1.00 71.50 208 PRO A O 1
ATOM 1674 N N . GLU A 1 209 ? -6.957 -15.204 5.010 1.00 70.56 209 GLU A N 1
ATOM 1675 C CA . GLU A 1 209 ? -7.590 -13.912 5.256 1.00 70.56 209 GLU A CA 1
ATOM 1676 C C . GLU A 1 209 ? -7.232 -12.837 4.216 1.00 70.56 209 GLU A C 1
ATOM 1678 O O . GLU A 1 209 ? -7.946 -11.853 4.037 1.00 70.56 209 GLU A O 1
ATOM 1683 N N . PHE A 1 210 ? -6.113 -13.008 3.503 1.00 68.00 210 PHE A N 1
ATOM 1684 C CA . PHE A 1 210 ? -5.755 -12.125 2.386 1.00 68.00 210 PHE A CA 1
ATOM 1685 C C . PHE A 1 210 ? -6.091 -12.752 1.030 1.00 68.00 210 PHE A C 1
ATOM 1687 O O . PHE A 1 210 ? -6.011 -12.061 0.019 1.00 68.00 210 PHE A O 1
ATOM 1694 N N . GLY A 1 211 ? -6.467 -14.034 1.000 1.00 76.19 211 GLY A N 1
ATOM 1695 C CA . GLY A 1 211 ? -6.541 -14.805 -0.232 1.00 76.19 211 GLY A CA 1
ATOM 1696 C C . GLY A 1 211 ? -5.142 -15.108 -0.764 1.00 76.19 211 GLY A C 1
ATOM 1697 O O . GLY A 1 211 ? -4.210 -15.347 0.004 1.00 76.19 211 GLY A O 1
ATOM 1698 N N . HIS A 1 212 ? -5.005 -15.104 -2.084 1.00 78.31 212 HIS A N 1
ATOM 1699 C CA . HIS A 1 212 ? -3.750 -15.388 -2.766 1.00 78.31 212 HIS A CA 1
ATOM 1700 C C . HIS A 1 212 ? -2.894 -14.118 -2.878 1.00 78.31 212 HIS A C 1
ATOM 1702 O O . HIS A 1 212 ? -3.247 -13.195 -3.610 1.00 78.31 212 HIS A O 1
ATOM 1708 N N . ILE A 1 213 ? -1.797 -14.033 -2.120 1.00 79.00 213 ILE A N 1
ATOM 1709 C CA . ILE A 1 213 ? -0.946 -12.829 -2.041 1.00 79.00 213 ILE A CA 1
ATOM 1710 C C . ILE A 1 213 ? 0.549 -13.168 -2.046 1.00 79.00 213 ILE A C 1
ATOM 1712 O O . ILE A 1 213 ? 0.899 -14.305 -1.721 1.00 79.00 213 ILE A O 1
ATOM 1716 N N . PRO A 1 214 ? 1.444 -12.214 -2.381 1.00 83.75 214 PRO A N 1
ATOM 1717 C CA . PRO A 1 214 ? 2.879 -12.446 -2.280 1.00 83.75 214 PRO A CA 1
ATOM 1718 C C . PRO A 1 214 ? 3.268 -12.871 -0.863 1.00 83.75 214 PRO A C 1
ATOM 1720 O O . PRO A 1 214 ? 2.873 -12.239 0.125 1.00 83.75 214 PRO A O 1
ATOM 1723 N N . GLY A 1 215 ? 4.044 -13.948 -0.765 1.00 86.44 215 GLY A N 1
ATOM 1724 C CA . GLY A 1 215 ? 4.584 -14.406 0.505 1.00 86.44 215 GLY A CA 1
ATOM 1725 C C . GLY A 1 215 ? 5.607 -13.427 1.075 1.00 86.44 215 GLY A C 1
ATOM 1726 O O . GLY A 1 215 ? 6.039 -12.484 0.421 1.00 86.44 215 GLY A O 1
ATOM 1727 N N . GLY A 1 216 ? 6.002 -13.609 2.328 1.00 87.44 216 GLY A N 1
ATOM 1728 C CA . GLY A 1 216 ? 7.051 -12.827 2.978 1.00 87.44 216 GLY A CA 1
ATOM 1729 C C . GLY A 1 216 ? 6.715 -11.363 3.293 1.00 87.44 216 GLY A C 1
ATOM 1730 O O . GLY A 1 216 ? 7.533 -10.696 3.927 1.00 87.44 216 GLY A O 1
ATOM 1731 N N . LEU A 1 217 ? 5.540 -10.864 2.897 1.00 87.88 217 LEU A N 1
ATOM 1732 C CA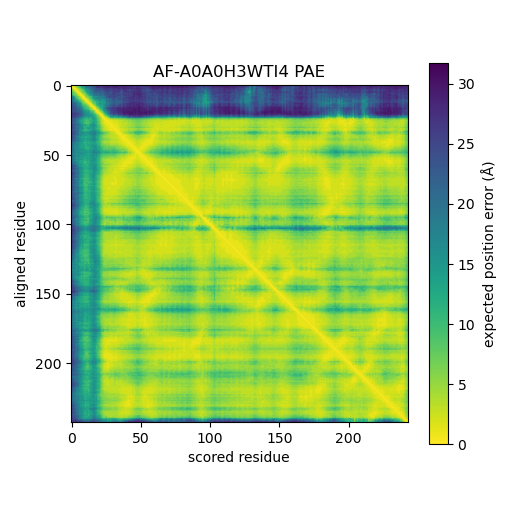 . LEU A 1 217 ? 5.072 -9.518 3.231 1.00 87.88 217 LEU A CA 1
ATOM 1733 C C . LEU A 1 217 ? 4.776 -9.384 4.726 1.00 87.88 217 LEU A C 1
ATOM 1735 O O . LEU A 1 217 ? 4.449 -10.356 5.401 1.00 87.88 217 LEU A O 1
ATOM 1739 N N . THR A 1 218 ? 4.867 -8.166 5.251 1.00 88.81 218 THR A N 1
ATOM 1740 C CA . THR A 1 218 ? 4.505 -7.877 6.647 1.00 88.81 218 THR A CA 1
ATOM 1741 C C . THR A 1 218 ? 3.124 -7.221 6.680 1.00 88.81 218 THR A C 1
ATOM 1743 O O . THR A 1 218 ? 2.750 -6.525 5.742 1.00 88.81 218 THR A O 1
ATOM 1746 N N . TYR A 1 219 ? 2.351 -7.407 7.745 1.00 90.06 219 TYR A N 1
ATOM 1747 C CA . TYR A 1 219 ? 1.075 -6.724 7.954 1.00 90.06 219 TYR A CA 1
ATOM 1748 C C . TYR A 1 219 ? 0.844 -6.399 9.432 1.00 90.06 219 TYR A C 1
ATOM 1750 O O . TYR A 1 219 ? 1.457 -7.004 10.312 1.00 90.06 219 TYR A O 1
ATOM 1758 N N . VAL A 1 220 ? -0.057 -5.454 9.696 1.00 91.81 220 VAL A N 1
ATOM 1759 C CA . VAL A 1 220 ? -0.604 -5.203 11.038 1.00 91.81 220 VAL A CA 1
ATOM 1760 C C . VAL A 1 220 ? -1.945 -5.901 11.183 1.00 91.81 220 VAL A C 1
ATOM 1762 O O . VAL A 1 220 ? -2.798 -5.759 10.309 1.00 91.81 220 VAL A O 1
ATOM 1765 N N . ASP A 1 221 ? -2.116 -6.656 12.267 1.00 91.88 221 ASP A N 1
ATOM 1766 C CA . ASP A 1 221 ? -3.355 -7.343 12.638 1.00 91.88 221 ASP A CA 1
ATOM 1767 C C . ASP A 1 221 ? -4.265 -6.423 13.459 1.00 91.88 221 ASP A C 1
ATOM 1769 O O . ASP A 1 221 ? -3.887 -5.916 14.513 1.00 91.88 221 ASP A O 1
ATOM 1773 N N . LEU A 1 222 ? -5.479 -6.210 12.960 1.00 91.81 222 LEU A N 1
ATOM 1774 C CA . LEU A 1 222 ? -6.505 -5.364 13.568 1.00 91.81 222 LEU A CA 1
ATOM 1775 C C . LEU A 1 222 ? -7.644 -6.184 14.188 1.00 91.81 222 LEU A C 1
ATOM 1777 O O . LEU A 1 222 ? -8.553 -5.613 14.792 1.00 91.81 222 LEU A O 1
ATOM 1781 N N . ARG A 1 223 ? -7.630 -7.519 14.071 1.00 90.00 223 ARG A N 1
ATOM 1782 C CA . ARG A 1 223 ? -8.751 -8.378 14.500 1.00 90.00 223 ARG A CA 1
ATOM 1783 C C . ARG A 1 223 ? -9.039 -8.290 15.994 1.00 90.00 223 ARG A C 1
ATOM 1785 O O . ARG A 1 223 ? -10.187 -8.435 16.406 1.00 90.00 223 ARG A O 1
ATOM 1792 N N . SER A 1 224 ? -8.011 -8.066 16.807 1.00 90.31 224 SER A N 1
ATOM 1793 C CA . SER A 1 224 ? -8.137 -7.984 18.264 1.00 90.31 224 SER A CA 1
ATOM 1794 C C . SER A 1 224 ? -8.353 -6.568 18.791 1.00 90.31 224 SER A C 1
ATOM 1796 O O . SER A 1 224 ? -8.455 -6.400 20.003 1.00 90.31 224 SER A O 1
ATOM 1798 N N . TRP A 1 225 ? -8.417 -5.550 17.931 1.00 94.25 225 TRP A N 1
ATOM 1799 C CA . TRP A 1 225 ? -8.628 -4.170 18.370 1.00 94.25 225 TRP A CA 1
ATOM 1800 C C . TRP A 1 225 ? -10.036 -3.986 18.955 1.00 94.25 225 TRP A C 1
ATOM 1802 O O . TRP A 1 225 ? -10.996 -4.502 18.388 1.00 94.25 225 TRP A O 1
ATOM 1812 N N . ASN A 1 226 ? -10.178 -3.308 20.096 1.00 95.12 226 ASN A N 1
ATOM 1813 C CA . ASN A 1 226 ? -11.424 -3.154 20.868 1.00 95.12 226 ASN A CA 1
ATOM 1814 C C . ASN A 1 226 ? -11.815 -1.676 21.082 1.00 95.12 226 ASN A C 1
ATOM 1816 O O . ASN A 1 226 ? -12.505 -1.362 22.048 1.00 95.12 226 ASN A O 1
ATOM 1820 N N . GLY A 1 227 ? -11.389 -0.763 20.205 1.00 94.25 227 GLY A N 1
ATOM 1821 C CA . GLY A 1 227 ? -11.702 0.666 20.340 1.00 94.25 227 GLY A CA 1
ATOM 1822 C C . GLY A 1 227 ? -10.678 1.453 21.160 1.00 94.25 227 GLY A C 1
ATOM 1823 O O . GLY A 1 227 ? -10.822 2.660 21.331 1.00 94.25 227 GLY A O 1
ATOM 1824 N N . GLU A 1 228 ? -9.624 0.812 21.665 1.00 95.25 228 GLU A N 1
ATOM 1825 C CA . GLU A 1 228 ? -8.589 1.499 22.428 1.00 95.25 228 GLU A CA 1
ATOM 1826 C C . GLU A 1 228 ? -7.693 2.380 21.540 1.00 95.25 228 GLU A C 1
ATOM 1828 O O . GLU A 1 228 ? -7.321 1.999 20.430 1.00 95.25 228 GLU A O 1
ATOM 1833 N N . THR A 1 229 ? -7.292 3.551 22.045 1.00 96.19 229 THR A N 1
ATOM 1834 C CA . THR A 1 229 ? -6.215 4.344 21.431 1.00 96.19 229 THR A CA 1
ATOM 1835 C C . THR A 1 229 ? -4.875 3.859 21.963 1.00 96.19 229 THR 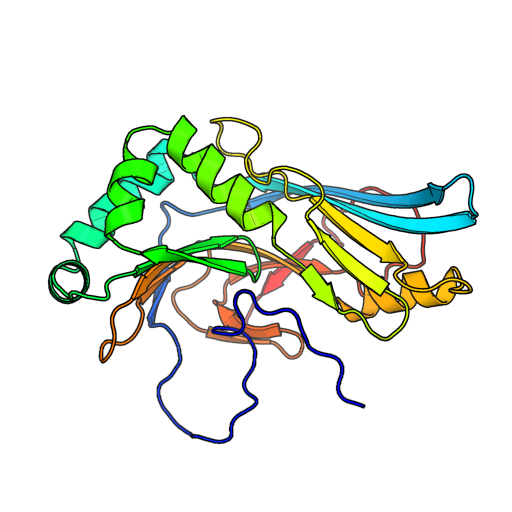A C 1
ATOM 1837 O O . THR A 1 229 ? -4.654 3.884 23.176 1.00 96.19 229 THR A O 1
ATOM 1840 N N . ARG A 1 230 ? -3.987 3.415 21.071 1.00 95.88 230 ARG A N 1
ATOM 1841 C CA . ARG A 1 230 ? -2.656 2.917 21.435 1.00 95.88 230 ARG A CA 1
ATOM 1842 C C . ARG A 1 230 ? -1.705 2.870 20.245 1.00 95.88 230 ARG A C 1
ATOM 1844 O O . ARG A 1 230 ? -2.130 2.795 19.091 1.00 95.88 230 ARG A O 1
ATOM 1851 N N . ASP A 1 231 ? -0.424 2.788 20.568 1.00 96.56 231 ASP A N 1
ATOM 1852 C CA . ASP A 1 231 ? 0.616 2.442 19.607 1.00 96.56 231 ASP A CA 1
ATOM 1853 C C . ASP A 1 231 ? 0.568 0.940 19.272 1.00 96.56 231 ASP A C 1
ATOM 1855 O O . ASP A 1 231 ? 0.147 0.095 20.082 1.00 96.56 231 ASP A O 1
ATOM 1859 N N . PHE A 1 232 ? 0.995 0.596 18.059 1.00 94.31 232 PHE A N 1
ATOM 1860 C CA . PHE A 1 232 ? 1.206 -0.786 17.659 1.00 94.31 232 PHE A CA 1
ATOM 1861 C C . PHE A 1 232 ? 2.500 -1.315 18.263 1.00 94.31 232 PHE A C 1
ATOM 1863 O O . PHE A 1 232 ? 3.534 -0.659 18.334 1.00 94.31 232 PHE A O 1
ATOM 1870 N N . THR A 1 233 ? 2.445 -2.567 18.681 1.00 89.06 233 THR A N 1
ATOM 1871 C CA . THR A 1 233 ? 3.574 -3.299 19.231 1.00 89.06 233 THR A CA 1
ATOM 1872 C C . THR A 1 233 ? 4.068 -4.321 18.217 1.00 89.06 233 THR A C 1
ATOM 1874 O O . THR A 1 233 ? 3.375 -4.683 17.265 1.00 89.06 233 THR A O 1
ATOM 1877 N N . LYS A 1 234 ? 5.238 -4.916 18.472 1.00 84.25 234 LYS A N 1
ATOM 1878 C CA . LYS A 1 234 ? 5.704 -6.081 17.697 1.00 84.25 234 LYS A CA 1
ATOM 1879 C C . LYS A 1 234 ? 4.704 -7.245 17.707 1.00 84.25 234 LYS A C 1
ATOM 1881 O O . LYS A 1 234 ? 4.742 -8.078 16.811 1.00 84.25 234 LYS A O 1
ATOM 1886 N N . ALA A 1 235 ? 3.822 -7.315 18.707 1.00 87.75 235 ALA A N 1
ATOM 1887 C CA . ALA A 1 235 ? 2.777 -8.325 18.771 1.00 87.75 235 ALA A CA 1
ATOM 1888 C C . ALA A 1 235 ? 1.589 -8.025 17.844 1.00 87.75 235 ALA A C 1
ATOM 1890 O O . ALA A 1 235 ? 0.818 -8.943 17.602 1.00 87.75 235 ALA A O 1
ATOM 1891 N N . ASP A 1 236 ? 1.454 -6.823 17.292 1.00 91.00 236 ASP A N 1
ATOM 1892 C CA . ASP A 1 236 ? 0.444 -6.499 16.274 1.00 91.00 236 ASP A CA 1
ATOM 1893 C C . ASP A 1 236 ? 0.972 -6.747 14.854 1.00 91.00 236 ASP A C 1
ATOM 1895 O O . ASP A 1 236 ? 0.207 -6.953 13.915 1.00 91.00 236 ASP A O 1
ATOM 1899 N N . VAL A 1 237 ? 2.297 -6.773 14.704 1.00 90.94 237 VAL A N 1
ATOM 1900 C CA . VAL A 1 237 ? 2.977 -6.987 13.429 1.00 90.94 237 VAL A CA 1
ATOM 1901 C C . VAL A 1 237 ? 3.166 -8.482 13.179 1.00 90.94 237 VAL A C 1
ATOM 1903 O O . VAL A 1 237 ? 3.603 -9.251 14.044 1.00 90.94 237 VAL A O 1
ATOM 1906 N N . ARG A 1 238 ? 2.812 -8.918 11.976 1.00 90.31 238 ARG A N 1
ATOM 1907 C CA . ARG A 1 238 ? 2.872 -10.312 11.533 1.00 90.31 238 ARG A CA 1
ATOM 1908 C C . ARG A 1 238 ? 3.463 -10.390 10.137 1.00 90.31 238 ARG A C 1
ATOM 1910 O O . ARG A 1 238 ? 3.488 -9.404 9.406 1.00 90.31 238 ARG A O 1
ATOM 1917 N N . LYS A 1 239 ? 3.930 -11.578 9.771 1.00 88.50 239 LYS A N 1
ATOM 1918 C CA . LYS A 1 239 ? 4.467 -11.869 8.448 1.00 88.50 239 LYS A CA 1
ATOM 1919 C C . LYS A 1 239 ? 3.571 -12.878 7.736 1.00 88.50 239 LYS A C 1
ATOM 1921 O O . LYS A 1 239 ? 2.981 -13.751 8.371 1.00 88.50 239 LYS A O 1
ATOM 1926 N N . VAL A 1 240 ? 3.435 -12.715 6.428 1.00 82.88 240 VAL A N 1
ATOM 1927 C CA . VAL A 1 240 ? 2.772 -13.663 5.536 1.00 82.88 240 VAL A CA 1
ATOM 1928 C C . VAL A 1 240 ? 3.752 -14.803 5.291 1.00 82.88 240 VAL A C 1
ATOM 1930 O O . VAL A 1 240 ? 4.543 -14.763 4.354 1.00 82.88 240 VAL A O 1
ATOM 1933 N N . ASP A 1 241 ? 3.731 -15.797 6.165 1.00 79.12 241 ASP A N 1
ATOM 1934 C CA . ASP A 1 241 ? 4.536 -17.007 6.024 1.00 79.12 241 ASP A CA 1
ATOM 1935 C C . ASP A 1 241 ? 3.639 -18.183 5.613 1.00 79.12 241 ASP A C 1
ATOM 1937 O O . ASP A 1 241 ? 2.420 -18.152 5.814 1.00 79.12 241 ASP A O 1
ATOM 1941 N N . ALA A 1 242 ? 4.227 -19.202 4.981 1.00 58.91 242 ALA A N 1
ATOM 1942 C CA . ALA A 1 242 ? 3.506 -20.432 4.683 1.00 58.91 242 ALA A CA 1
ATOM 1943 C C . ALA A 1 242 ? 3.151 -21.091 6.023 1.00 58.91 242 ALA A C 1
ATOM 1945 O O . ALA A 1 242 ? 4.057 -21.392 6.804 1.00 58.91 242 ALA A O 1
ATOM 1946 N N . MET A 1 243 ? 1.854 -21.226 6.316 1.00 52.09 243 MET A N 1
ATOM 1947 C CA . MET A 1 243 ? 1.394 -21.983 7.486 1.00 52.09 243 MET A CA 1
ATOM 1948 C C . MET A 1 243 ? 1.739 -23.463 7.342 1.00 52.09 243 MET A C 1
ATOM 1950 O O . MET A 1 243 ? 1.606 -23.986 6.211 1.00 52.09 243 MET A O 1
#

Solvent-accessible surface area (backbone atoms only — not comparable to full-atom values): 13351 Å² total; per-residue (Å²): 134,85,80,81,69,64,94,72,62,70,84,76,81,62,93,84,64,97,74,83,88,84,88,69,58,49,46,35,56,31,81,79,32,46,55,45,85,73,49,37,33,38,39,62,48,69,46,99,84,70,50,58,34,42,40,40,44,39,32,28,41,35,48,22,47,65,56,46,44,51,49,52,53,53,49,46,67,73,38,51,83,35,60,72,37,95,67,19,30,40,25,45,28,51,44,86,44,54,45,76,40,47,57,81,58,44,60,57,30,62,70,37,55,65,45,33,42,54,52,54,28,56,57,48,54,71,42,58,43,75,42,71,88,40,29,28,38,32,40,76,50,50,34,52,83,58,80,50,47,46,31,40,47,28,38,32,39,38,63,75,40,88,91,66,48,74,66,54,52,32,49,31,51,30,71,60,32,54,51,55,53,42,40,32,48,28,46,34,27,88,98,50,78,32,38,32,37,20,38,26,38,55,44,73,34,80,38,99,85,71,40,70,37,60,19,63,26,40,30,40,60,32,61,83,58,80,69,67,66,45,70,61,49,76,87,34,50,47,65,42,66,87,127